Protein AF-A0AB35J0D5-F1 (afdb_monomer_lite)

Organism: Mediterraneibacter gnavus (NCBI:txid33038)

Sequence (194 aa):
MEEYYEKLCKKFPQISFNTNGGVVPCNSNKVVVNLSYDCLKKMANDPEFAKEIEWNLSGEVAANSQVYSFAKRDGVELGGRTVTYDANGNRQSSCGGMRTANSSNKSSDVLSTQNQQKAAKSRRDKKREQEEYLEKMREKRKRDEEYLEELREKRKDRDEYISEMSENSSSVVRAYTQAEYDNVDLLSTLDTKI

Radius of gyration: 37.31 Å; chains: 1; bounding box: 100×73×77 Å

pLDDT: mean 77.67, std 13.16, range [46.44, 94.06]

Secondary structure (DSSP, 8-state):
-HHHHHHHHHH-TTEEEESS-S----BTTBEEEEE-HHHHHHHHH-HHHHHHHHHHHHTHHHHHHHHHHHHHHHTEE-SEEEEEE-TT--EEEEEE--EES--S---HHHHHHHHHHHHHHHHHHHHHHHHHHHHHHHHHHHHHHHHHHHHHHHHHHHHHHHHHHHHHHHHHHHHHHHHHHHHHHHHHHHTT--

Foldseek 3Di:
DVVLVVVLCVVCVQEAEDAVDDDDFADLRHAYEHEHPLLSVCLVVDVVSVVVLSVVVVCRNVVSNVVCVVCVVVQKDFRHKYWYQDNSRDIDIDTPDIDRNDPDDDDPPVVVVVVVVVVVVVVVVVVVVVVVVVVVVVVVVVVVVVVVVVVVVVVVVVVVVVVVVVVVVVVVVVVVVVVVVVVVVVVVVVVVPD

InterPro domains:
  IPR046097 Protein of unknown function DUF6033 [PF19498] (2-157)

Structure (mmCIF, N/CA/C/O backbone):
data_AF-A0AB35J0D5-F1
#
_entry.id   AF-A0AB35J0D5-F1
#
loop_
_atom_site.group_PDB
_atom_site.id
_atom_site.type_symbol
_atom_site.label_atom_id
_atom_site.label_alt_id
_atom_site.label_comp_id
_atom_site.label_asym_id
_atom_site.label_entity_id
_atom_site.label_seq_id
_atom_site.pdbx_PDB_ins_code
_atom_site.Cartn_x
_atom_site.Cartn_y
_atom_site.Cartn_z
_atom_site.occupancy
_atom_site.B_iso_or_equiv
_atom_site.auth_seq_id
_atom_site.auth_comp_id
_atom_site.auth_asym_id
_atom_site.auth_atom_id
_atom_site.pdbx_PDB_model_num
ATOM 1 N N . MET A 1 1 ? 3.313 16.038 19.876 1.00 73.19 1 MET A N 1
ATOM 2 C CA . MET A 1 1 ? 2.984 14.729 19.260 1.00 73.19 1 MET A CA 1
ATOM 3 C C . MET A 1 1 ? 1.496 14.428 19.376 1.00 73.19 1 MET A C 1
ATOM 5 O O . MET A 1 1 ? 0.887 14.183 18.346 1.00 73.19 1 MET A O 1
ATOM 9 N N . GLU A 1 2 ? 0.907 14.492 20.575 1.00 76.25 2 GLU A N 1
ATOM 10 C CA . GLU A 1 2 ? -0.546 14.322 20.781 1.00 76.25 2 GLU A CA 1
ATOM 11 C C . GLU A 1 2 ? -1.380 15.270 19.908 1.00 76.25 2 GLU A C 1
ATOM 13 O O . GLU A 1 2 ? -2.303 14.834 19.233 1.00 76.25 2 GLU A O 1
ATOM 18 N N . GLU A 1 3 ? -0.968 16.532 19.786 1.00 84.00 3 GLU A N 1
ATOM 19 C CA . GLU A 1 3 ? -1.623 17.507 18.904 1.00 84.00 3 GLU A CA 1
ATOM 20 C C . GLU A 1 3 ? -1.625 17.084 17.420 1.00 84.00 3 GLU A C 1
ATOM 22 O O . GLU A 1 3 ? -2.618 17.243 16.709 1.00 84.00 3 GLU A O 1
ATOM 27 N N . TYR A 1 4 ? -0.528 16.481 16.943 1.00 85.94 4 TYR A N 1
ATOM 28 C CA . TYR A 1 4 ? -0.442 15.977 15.571 1.00 85.94 4 TYR A CA 1
ATOM 29 C C . TYR A 1 4 ? -1.308 14.723 15.381 1.00 85.94 4 TYR A C 1
ATOM 31 O O . TYR A 1 4 ? -1.978 14.586 14.359 1.00 85.94 4 TYR A O 1
ATOM 39 N N . TYR A 1 5 ? -1.366 13.848 16.388 1.00 87.25 5 TYR A N 1
ATOM 40 C CA . TYR A 1 5 ? -2.280 12.707 16.401 1.00 87.25 5 TYR A CA 1
ATOM 41 C C . TYR A 1 5 ? -3.746 13.146 16.332 1.00 87.25 5 TYR A C 1
ATOM 43 O O . TYR A 1 5 ? -4.503 12.645 15.504 1.00 87.25 5 TYR A O 1
ATOM 51 N N . GLU A 1 6 ? -4.148 14.130 17.137 1.00 88.94 6 GLU A N 1
ATOM 52 C CA . GLU A 1 6 ? -5.503 14.682 17.085 1.00 88.94 6 GLU A CA 1
ATOM 53 C C . GLU A 1 6 ? -5.821 15.310 15.727 1.00 88.94 6 GLU A C 1
ATOM 55 O O . GLU A 1 6 ? -6.915 15.113 15.188 1.00 88.94 6 GLU A O 1
ATOM 60 N N . LYS A 1 7 ? -4.864 16.041 15.143 1.00 91.00 7 LYS A N 1
ATOM 61 C CA . LYS A 1 7 ? -4.993 16.603 13.794 1.00 91.00 7 LYS A CA 1
ATOM 62 C C . LYS A 1 7 ? -5.207 15.503 12.755 1.00 91.00 7 LYS A C 1
ATOM 64 O O . LYS A 1 7 ? -6.070 15.648 11.888 1.00 91.00 7 LYS A O 1
ATOM 69 N N . LEU A 1 8 ? -4.469 14.399 12.857 1.00 89.25 8 LEU A N 1
ATOM 70 C CA . LEU A 1 8 ? -4.593 13.256 11.958 1.00 89.25 8 LEU A CA 1
ATOM 71 C C . LEU A 1 8 ? -5.961 12.570 12.100 1.00 89.25 8 LEU A C 1
ATOM 73 O O . LEU A 1 8 ? -6.632 12.333 11.095 1.00 89.25 8 LEU A O 1
ATOM 77 N N . CYS A 1 9 ? -6.421 12.340 13.334 1.00 88.88 9 CYS A N 1
ATOM 78 C CA . CYS A 1 9 ? -7.751 11.799 13.628 1.00 88.88 9 CYS A CA 1
ATOM 79 C C . CYS A 1 9 ? -8.875 12.680 13.058 1.00 88.88 9 CYS A C 1
ATOM 81 O O . CYS A 1 9 ? -9.823 12.168 12.465 1.00 88.88 9 CYS A O 1
ATOM 83 N N . LYS A 1 10 ? -8.759 14.010 13.181 1.00 92.44 10 LYS A N 1
ATOM 84 C CA . LYS A 1 10 ? -9.725 14.962 12.603 1.00 92.44 10 LYS A CA 1
ATOM 85 C C . LYS A 1 10 ? -9.697 14.966 11.075 1.00 92.44 10 LYS A C 1
ATOM 87 O O . LYS A 1 10 ? -10.743 15.110 10.450 1.00 92.44 10 LYS A O 1
ATOM 92 N N . LYS A 1 11 ? -8.515 14.812 10.470 1.00 91.69 11 LYS A N 1
ATOM 93 C CA . LYS A 1 11 ? -8.344 14.772 9.011 1.00 91.69 11 LYS A CA 1
ATOM 94 C C . LYS A 1 11 ? -8.927 13.498 8.396 1.00 91.69 11 LYS A C 1
ATOM 96 O O . LYS A 1 11 ? -9.498 13.554 7.310 1.00 91.69 11 LYS A O 1
ATOM 101 N N . PHE A 1 12 ? -8.817 12.371 9.095 1.00 90.00 12 PHE A N 1
ATOM 102 C CA . PHE A 1 12 ? -9.310 11.073 8.638 1.00 90.00 12 PHE A CA 1
ATOM 103 C C . PHE A 1 12 ? -10.313 10.469 9.632 1.00 90.00 12 PHE A C 1
ATOM 105 O O . PHE A 1 12 ? -10.029 9.437 10.236 1.00 90.00 12 PHE A O 1
ATOM 112 N N . PRO A 1 13 ? -11.522 11.042 9.772 1.00 88.25 13 PRO A N 1
ATOM 113 C CA . PRO A 1 13 ? -12.495 10.603 10.779 1.00 88.25 13 PRO A CA 1
ATOM 114 C C . PRO A 1 13 ? -13.027 9.179 10.542 1.00 88.25 13 PRO A C 1
ATOM 116 O O . PRO A 1 13 ? -13.573 8.552 11.444 1.00 88.25 13 PRO A O 1
ATOM 119 N N . GLN A 1 14 ? -12.870 8.657 9.322 1.00 85.50 14 GLN A N 1
ATOM 120 C CA . GLN A 1 14 ? -13.249 7.290 8.946 1.00 85.50 14 GLN A CA 1
ATOM 121 C C . GLN A 1 14 ? -12.173 6.248 9.307 1.00 85.50 14 GLN A C 1
ATOM 123 O O . GLN A 1 14 ? -12.412 5.044 9.186 1.00 85.50 14 GLN A O 1
ATOM 128 N N . ILE A 1 15 ? -10.988 6.700 9.728 1.00 88.88 15 ILE A N 1
ATOM 129 C CA . ILE A 1 15 ? -9.867 5.850 10.114 1.00 88.88 15 ILE A CA 1
ATOM 130 C C . ILE A 1 15 ? -9.732 5.870 11.633 1.00 88.88 15 ILE A C 1
ATOM 132 O O . ILE A 1 15 ? -9.599 6.912 12.266 1.00 88.88 15 ILE A O 1
ATOM 136 N N . SER A 1 16 ? -9.733 4.681 12.222 1.00 87.31 16 SER A N 1
ATOM 137 C CA . SER A 1 16 ? -9.412 4.476 13.624 1.00 87.31 16 SER A CA 1
ATOM 138 C C . SER A 1 16 ? -7.915 4.232 13.745 1.00 87.31 16 SER A C 1
ATOM 140 O O . SER A 1 16 ? -7.431 3.155 13.392 1.00 87.31 16 SER A O 1
ATOM 142 N N . PHE A 1 17 ? -7.189 5.222 14.249 1.00 87.88 17 PHE A N 1
ATOM 143 C CA . PHE A 1 17 ? -5.769 5.070 14.532 1.00 87.88 17 PHE A CA 1
ATOM 144 C C . PHE A 1 17 ? -5.550 4.350 15.864 1.00 87.88 17 PHE A C 1
ATOM 146 O O . PHE A 1 17 ? -6.285 4.555 16.830 1.00 87.88 17 PHE A O 1
ATOM 153 N N . ASN A 1 18 ? -4.549 3.478 15.900 1.00 83.69 18 ASN A N 1
ATOM 154 C CA . ASN A 1 18 ? -4.102 2.778 17.096 1.00 83.69 18 ASN A CA 1
ATOM 155 C C . ASN A 1 18 ? -2.574 2.850 17.174 1.00 83.69 18 ASN A C 1
ATOM 157 O O . ASN A 1 18 ? -1.880 2.463 16.238 1.00 83.69 18 ASN A O 1
ATOM 161 N N . THR A 1 19 ? -2.052 3.335 18.295 1.00 76.00 19 THR A N 1
ATOM 162 C CA . THR A 1 19 ? -0.609 3.482 18.532 1.00 76.00 19 THR A CA 1
ATOM 163 C C . THR A 1 19 ? -0.019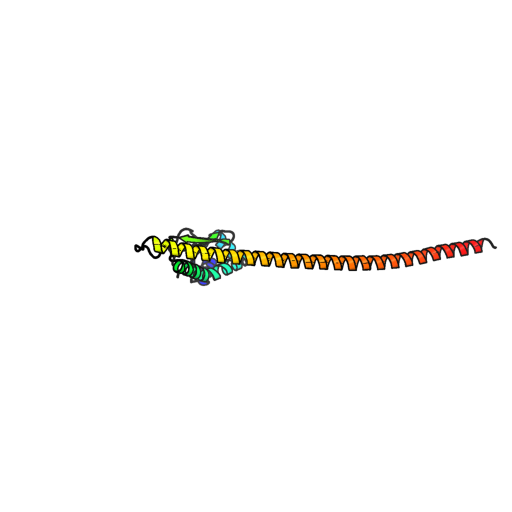 2.376 19.404 1.00 76.00 19 THR A C 1
ATOM 165 O O . THR A 1 19 ? 1.196 2.198 19.423 1.00 76.00 19 THR A O 1
ATOM 168 N N . ASN A 1 20 ? -0.863 1.584 20.072 1.00 67.19 20 ASN A N 1
ATOM 169 C CA . ASN A 1 20 ? -0.444 0.530 21.003 1.00 67.19 20 ASN A CA 1
ATOM 170 C C . ASN A 1 20 ? -0.205 -0.826 20.315 1.00 67.19 20 ASN A C 1
ATOM 172 O O . ASN A 1 20 ? 0.153 -1.804 20.969 1.00 67.19 20 ASN A O 1
ATOM 176 N N . GLY A 1 21 ? -0.407 -0.898 18.995 1.00 61.31 21 GLY A N 1
ATOM 177 C CA . GLY A 1 21 ? -0.367 -2.152 18.246 1.00 61.31 21 GLY A CA 1
ATOM 178 C C . GLY A 1 21 ? -1.505 -3.109 18.630 1.00 61.31 21 GLY A C 1
ATOM 179 O O . GLY A 1 21 ? -2.425 -2.761 19.370 1.00 61.31 21 GLY A O 1
ATOM 180 N N . GLY A 1 22 ? -1.470 -4.323 18.079 1.00 59.91 22 GLY A N 1
ATOM 181 C CA . GLY A 1 22 ? -2.457 -5.368 18.365 1.00 59.91 22 GLY A CA 1
ATOM 182 C C . GLY A 1 22 ? -3.626 -5.453 17.379 1.00 59.91 22 GLY A C 1
ATOM 183 O O . GLY A 1 22 ? -3.734 -4.690 16.414 1.00 59.91 22 GLY A O 1
ATOM 184 N N . VAL A 1 23 ? -4.477 -6.456 17.610 1.00 57.75 23 VAL A N 1
ATOM 185 C CA . VAL A 1 23 ? -5.625 -6.791 16.759 1.00 57.75 23 VAL A CA 1
ATOM 186 C C . VAL A 1 23 ? -6.862 -6.095 17.309 1.00 57.75 23 VAL A C 1
ATOM 188 O O . VAL A 1 23 ? -7.414 -6.504 18.328 1.00 57.75 23 VAL A O 1
ATOM 191 N N . VAL A 1 24 ? -7.300 -5.038 16.630 1.00 65.25 24 VAL A N 1
ATOM 192 C CA . VAL A 1 24 ? -8.551 -4.349 16.961 1.00 65.25 24 VAL A CA 1
ATOM 193 C C . VAL A 1 24 ? -9.677 -4.965 16.127 1.00 65.25 24 VAL A C 1
ATOM 195 O O . VAL A 1 24 ? -9.501 -5.133 14.914 1.00 65.25 24 VAL A O 1
ATOM 198 N N . PRO A 1 25 ? -10.838 -5.291 16.725 1.00 62.69 25 PRO A N 1
ATOM 199 C CA . PRO A 1 25 ? -11.992 -5.732 15.955 1.00 62.69 25 PRO A CA 1
ATOM 200 C C . PRO A 1 25 ? -12.382 -4.647 14.946 1.00 62.69 25 PRO A C 1
ATOM 202 O O . PRO A 1 25 ? -12.586 -3.482 15.293 1.00 62.69 25 PRO A O 1
ATOM 205 N N . CYS A 1 26 ? -12.457 -5.032 13.677 1.00 65.69 26 CYS A N 1
ATOM 206 C CA . CYS A 1 26 ? -12.729 -4.138 12.558 1.00 65.69 26 CYS A CA 1
ATOM 207 C C . CYS A 1 26 ? -13.754 -4.769 11.617 1.00 65.69 26 CYS A C 1
ATOM 209 O O . CYS A 1 26 ? -13.958 -5.978 11.616 1.00 65.69 26 CYS A O 1
ATOM 211 N N . ASN A 1 27 ? -14.436 -3.931 10.842 1.00 69.44 27 ASN A N 1
ATOM 212 C CA . ASN A 1 27 ? -15.481 -4.350 9.913 1.00 69.44 27 ASN A CA 1
ATOM 213 C C . ASN A 1 27 ? -15.358 -3.564 8.599 1.00 69.44 27 ASN A C 1
ATOM 215 O O . ASN A 1 27 ? -14.454 -2.742 8.436 1.00 69.44 27 ASN A O 1
ATOM 219 N N . SER A 1 28 ? -16.259 -3.803 7.647 1.00 69.31 28 SER A N 1
ATOM 220 C CA . SER A 1 28 ? -16.228 -3.139 6.336 1.00 69.31 28 SER A CA 1
ATOM 221 C C . SER A 1 28 ? -16.288 -1.612 6.410 1.00 69.31 28 SER A C 1
ATOM 223 O O . SER A 1 28 ? -15.756 -0.939 5.532 1.00 69.31 28 SER A O 1
ATOM 225 N N . ASN A 1 29 ? -16.902 -1.067 7.461 1.00 73.56 29 ASN A N 1
ATOM 226 C CA . ASN A 1 29 ? -17.191 0.360 7.590 1.00 73.56 29 ASN A CA 1
ATOM 227 C C . ASN A 1 29 ? -16.161 1.095 8.455 1.00 73.56 29 ASN A C 1
ATOM 229 O O . ASN A 1 29 ? -16.176 2.321 8.508 1.00 73.56 29 ASN A O 1
ATOM 233 N N . LYS A 1 30 ? -15.284 0.363 9.150 1.00 77.25 30 LYS A N 1
ATOM 234 C CA . LYS A 1 30 ? -14.292 0.929 10.062 1.00 77.25 30 LYS A CA 1
ATOM 235 C C . LYS A 1 30 ? -12.900 0.440 9.693 1.00 77.25 30 LYS A C 1
ATOM 237 O O . LYS A 1 30 ? -12.557 -0.719 9.924 1.00 77.25 30 LYS A O 1
ATOM 242 N N . VAL A 1 31 ? -12.094 1.351 9.157 1.00 84.19 31 VAL A N 1
ATOM 243 C CA . VAL A 1 31 ? -10.680 1.098 8.869 1.00 84.19 31 VAL A CA 1
ATOM 244 C C . VAL A 1 31 ? -9.885 1.242 10.156 1.00 84.19 31 VAL A C 1
ATOM 246 O O . VAL A 1 31 ? -10.007 2.256 10.841 1.00 84.19 31 VAL A O 1
ATOM 249 N N . VAL A 1 32 ? -9.054 0.252 10.478 1.00 86.44 32 VAL A N 1
ATOM 250 C CA . VAL A 1 32 ? -8.091 0.357 11.578 1.00 86.44 32 VAL A CA 1
ATOM 251 C C . VAL A 1 32 ? -6.687 0.472 11.009 1.00 86.44 32 VAL A C 1
ATOM 253 O O . VAL A 1 32 ? -6.248 -0.391 10.242 1.00 86.44 32 VAL A O 1
ATOM 256 N N . VAL A 1 33 ? -5.988 1.525 11.426 1.00 89.94 33 VAL A N 1
ATOM 257 C CA . VAL A 1 33 ? -4.584 1.749 11.098 1.00 89.94 33 VAL A CA 1
ATOM 258 C C . VAL A 1 33 ? -3.760 1.751 12.379 1.00 89.94 33 VAL A C 1
ATOM 260 O O . VAL A 1 33 ? -3.923 2.611 13.241 1.00 89.94 33 VAL A O 1
ATOM 263 N N . ASN A 1 34 ? -2.844 0.797 12.478 1.00 88.94 34 ASN A N 1
ATOM 264 C CA . ASN A 1 34 ? -1.816 0.757 13.498 1.00 88.94 34 ASN A CA 1
ATOM 265 C C . ASN A 1 34 ? -0.644 1.643 13.051 1.00 88.94 34 ASN A C 1
ATOM 267 O O . ASN A 1 34 ? 0.087 1.286 12.128 1.00 88.94 34 ASN A O 1
ATOM 271 N N . LEU A 1 35 ? -0.466 2.796 13.689 1.00 88.31 35 LEU A N 1
ATOM 272 C CA . LEU A 1 35 ? 0.677 3.685 13.465 1.00 88.31 35 LEU A CA 1
ATOM 273 C C . LEU A 1 35 ? 1.655 3.503 14.613 1.00 88.31 35 LEU A C 1
ATOM 275 O O . LEU A 1 35 ? 1.294 3.743 15.764 1.00 88.31 35 LEU A O 1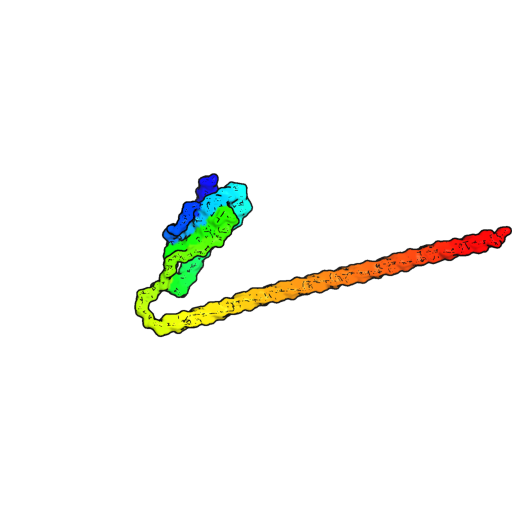
ATOM 279 N N . SER A 1 36 ? 2.891 3.100 14.318 1.00 85.50 36 SER A N 1
ATOM 280 C CA . SER A 1 36 ? 3.914 3.059 15.360 1.00 85.50 36 SER A CA 1
ATOM 281 C C . SER A 1 36 ? 4.125 4.454 15.960 1.00 85.50 36 SER A C 1
ATOM 283 O O . SER A 1 36 ? 4.001 5.481 15.282 1.00 85.50 36 SER A O 1
ATOM 285 N N . TYR A 1 37 ? 4.464 4.494 17.247 1.00 86.69 37 TYR A N 1
ATOM 286 C CA . TYR A 1 37 ? 4.745 5.744 17.949 1.00 86.69 37 TYR A CA 1
ATOM 287 C C . TYR A 1 37 ? 5.872 6.541 17.271 1.00 86.69 37 TYR A C 1
ATOM 289 O O . TYR A 1 37 ? 5.768 7.756 17.095 1.00 86.69 37 TYR A O 1
ATOM 297 N N . ASP A 1 38 ? 6.910 5.847 16.805 1.00 87.88 38 ASP A N 1
ATOM 298 C CA . ASP A 1 38 ? 8.032 6.457 16.090 1.00 87.88 38 ASP A CA 1
ATOM 299 C C . ASP A 1 38 ? 7.625 7.020 14.723 1.00 87.88 38 ASP A C 1
ATOM 301 O O . ASP A 1 38 ? 8.087 8.100 14.353 1.00 87.88 38 ASP A O 1
ATOM 305 N N . CYS A 1 39 ? 6.710 6.360 13.999 1.00 87.44 39 CYS A N 1
ATOM 306 C CA . CYS A 1 39 ? 6.169 6.886 12.743 1.00 87.44 39 CYS A CA 1
ATOM 307 C C . CYS A 1 39 ? 5.429 8.201 12.989 1.00 87.44 39 CYS A C 1
ATOM 309 O O . CYS A 1 39 ? 5.687 9.199 12.320 1.00 87.44 39 CYS A O 1
ATOM 311 N N . LEU A 1 40 ? 4.551 8.227 13.994 1.00 88.06 40 LEU A N 1
ATOM 312 C CA . LEU A 1 40 ? 3.807 9.426 14.371 1.00 88.06 40 LEU A CA 1
ATOM 313 C C . LEU A 1 40 ? 4.749 10.561 14.800 1.00 88.06 40 LEU A C 1
ATOM 315 O O . LEU A 1 40 ? 4.553 11.717 14.421 1.00 88.06 40 LEU A O 1
ATOM 319 N N . LYS A 1 41 ? 5.801 10.234 15.559 1.00 89.12 41 LYS A N 1
ATOM 320 C CA . LYS A 1 41 ? 6.846 11.188 15.940 1.00 89.12 41 LYS A CA 1
ATOM 321 C C . LYS A 1 41 ? 7.562 11.747 14.714 1.00 89.12 41 LYS A C 1
ATOM 323 O O . LYS A 1 41 ? 7.788 12.951 14.655 1.00 89.12 41 LYS A O 1
ATOM 328 N N . LYS A 1 42 ? 7.915 10.906 13.742 1.00 91.38 42 LYS A N 1
ATOM 329 C CA . LYS A 1 42 ? 8.593 11.338 12.517 1.00 91.38 42 LYS A CA 1
ATOM 330 C C . LYS A 1 42 ? 7.689 12.228 11.667 1.00 91.38 42 LYS A C 1
ATOM 332 O O . LYS A 1 42 ? 8.120 13.307 11.291 1.00 91.38 42 LYS A O 1
ATOM 337 N N . MET A 1 43 ? 6.420 11.861 11.482 1.00 90.50 43 MET A N 1
ATOM 338 C CA . MET A 1 43 ? 5.434 12.698 10.780 1.00 90.50 43 MET A CA 1
ATOM 339 C C . MET A 1 43 ? 5.252 14.072 11.443 1.00 90.50 43 MET A C 1
ATOM 341 O O . MET A 1 43 ? 5.110 15.079 10.761 1.00 90.50 43 MET A O 1
ATOM 345 N N . ALA A 1 44 ? 5.297 14.145 12.776 1.00 90.44 44 ALA A N 1
ATOM 346 C CA . ALA A 1 44 ? 5.195 15.424 13.476 1.00 90.44 44 ALA A CA 1
ATOM 347 C C . ALA A 1 44 ? 6.417 16.343 13.268 1.00 90.44 44 ALA A C 1
ATOM 349 O O . ALA A 1 44 ? 6.279 17.555 13.412 1.00 90.44 44 ALA A O 1
ATOM 350 N N . ASN A 1 45 ? 7.595 15.785 12.961 1.00 91.06 45 ASN A N 1
ATOM 351 C CA . ASN A 1 45 ? 8.848 16.537 12.809 1.00 91.06 45 ASN A CA 1
ATOM 352 C C . ASN A 1 45 ? 9.263 16.751 11.342 1.00 91.06 45 ASN A C 1
ATOM 354 O O . ASN A 1 45 ? 10.003 17.688 11.059 1.00 91.06 45 ASN A O 1
ATOM 358 N N . ASP A 1 46 ? 8.802 15.899 10.426 1.00 94.06 46 ASP A N 1
ATOM 359 C CA . ASP A 1 46 ? 9.151 15.901 9.006 1.00 94.06 46 ASP A CA 1
ATOM 360 C C . ASP A 1 46 ? 7.878 16.050 8.146 1.00 94.06 46 ASP A C 1
ATOM 362 O O . ASP A 1 46 ? 7.132 15.082 7.949 1.00 94.06 46 ASP A O 1
ATOM 366 N N . PRO A 1 47 ? 7.609 17.264 7.627 1.00 90.56 47 PRO A N 1
ATOM 367 C CA . PRO A 1 47 ? 6.435 17.534 6.805 1.00 90.56 47 PRO A CA 1
ATOM 368 C C . PRO A 1 47 ? 6.400 16.788 5.465 1.00 90.56 47 PRO A C 1
ATOM 370 O O . PRO A 1 47 ? 5.309 16.577 4.933 1.00 90.56 47 PRO A O 1
ATOM 373 N N . GLU A 1 48 ? 7.547 16.423 4.884 1.00 92.88 48 GLU A N 1
ATOM 374 C CA . GLU A 1 48 ? 7.583 15.673 3.621 1.00 92.88 48 GLU A CA 1
ATOM 375 C C . GLU A 1 48 ? 7.193 14.220 3.864 1.00 92.88 48 GLU A C 1
ATOM 377 O O . GLU A 1 48 ? 6.290 13.702 3.201 1.00 92.88 48 GLU A O 1
ATOM 382 N N . PHE A 1 49 ? 7.769 13.615 4.905 1.00 91.50 49 PHE A N 1
ATOM 383 C CA . PHE A 1 49 ? 7.378 12.286 5.364 1.00 91.50 49 PHE A CA 1
ATOM 384 C C . PHE A 1 49 ? 5.893 12.237 5.755 1.00 91.50 49 PHE A C 1
ATOM 386 O O . PHE A 1 49 ? 5.165 11.320 5.374 1.00 91.50 49 PHE A O 1
ATOM 393 N N . ALA A 1 50 ? 5.400 13.260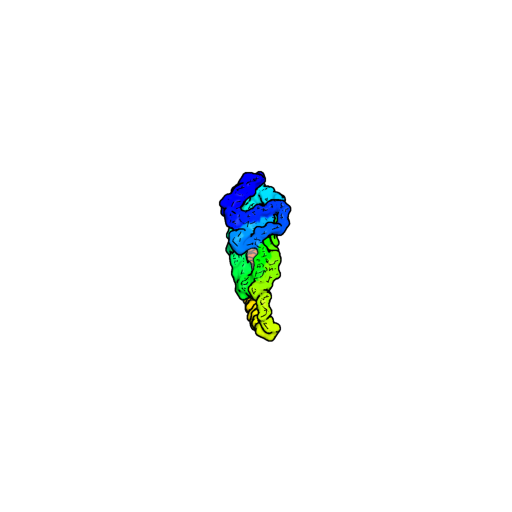 6.460 1.00 92.12 50 ALA A N 1
ATOM 394 C CA . ALA A 1 50 ? 3.985 13.380 6.797 1.00 92.12 50 ALA A CA 1
ATOM 395 C C . ALA A 1 50 ? 3.081 13.393 5.559 1.00 92.12 50 ALA A C 1
ATOM 397 O O . ALA A 1 50 ? 2.079 12.680 5.534 1.00 92.12 50 ALA A O 1
ATOM 398 N N . LYS A 1 51 ? 3.431 14.167 4.522 1.00 92.12 51 LYS A N 1
ATOM 399 C CA . LYS A 1 51 ? 2.652 14.232 3.275 1.00 92.12 51 LYS A CA 1
ATOM 400 C C . LYS A 1 51 ? 2.554 12.873 2.593 1.00 92.12 51 LYS A C 1
ATOM 402 O O . LYS A 1 51 ? 1.472 12.522 2.129 1.00 92.12 51 LYS A O 1
ATOM 407 N N . GLU A 1 52 ? 3.646 12.117 2.548 1.00 92.31 52 GLU A N 1
ATOM 408 C CA . GLU A 1 52 ? 3.659 10.783 1.946 1.00 92.31 52 GLU A CA 1
ATOM 409 C C . GLU A 1 52 ? 2.733 9.816 2.697 1.00 92.31 52 GLU A C 1
ATOM 411 O O . GLU A 1 52 ? 1.881 9.156 2.094 1.00 92.31 52 GLU A O 1
ATOM 416 N N . ILE A 1 53 ? 2.833 9.769 4.028 1.00 91.31 53 ILE A N 1
ATOM 417 C CA . ILE A 1 53 ? 1.984 8.885 4.834 1.00 91.31 53 ILE A CA 1
ATOM 418 C C . ILE A 1 53 ? 0.521 9.324 4.775 1.00 91.31 53 ILE A C 1
ATOM 420 O O . ILE A 1 53 ? -0.357 8.489 4.576 1.00 91.31 53 ILE A O 1
ATOM 424 N N . GLU A 1 54 ? 0.232 10.621 4.875 1.00 91.62 54 GLU A N 1
ATOM 425 C CA . GLU A 1 54 ? -1.130 11.147 4.752 1.00 91.62 54 GLU A CA 1
ATOM 426 C C . GLU A 1 54 ? -1.745 10.862 3.372 1.00 91.62 54 GLU A C 1
ATOM 428 O O . GLU A 1 54 ? -2.933 10.540 3.286 1.00 91.62 54 GLU A O 1
ATOM 433 N N . TRP A 1 55 ? -0.950 10.933 2.299 1.00 92.06 55 TRP A N 1
ATOM 434 C CA . TRP A 1 55 ? -1.383 10.531 0.961 1.00 92.06 55 TRP A CA 1
ATOM 435 C C . TRP A 1 55 ? -1.777 9.053 0.933 1.00 92.06 55 TRP A C 1
ATOM 437 O O . TRP A 1 55 ? -2.871 8.716 0.480 1.00 92.06 55 TRP A O 1
ATOM 447 N N . ASN A 1 56 ? -0.949 8.177 1.502 1.00 90.50 56 ASN A N 1
ATOM 448 C CA . ASN A 1 56 ? -1.253 6.750 1.590 1.00 90.50 56 ASN A CA 1
ATOM 449 C C . ASN A 1 56 ? -2.516 6.472 2.430 1.00 90.50 56 ASN A C 1
ATOM 451 O O . ASN A 1 56 ? -3.368 5.682 2.020 1.00 90.50 56 ASN A O 1
ATOM 455 N N . LEU A 1 57 ? -2.684 7.167 3.561 1.00 90.81 57 LEU A N 1
ATOM 456 C CA . LEU A 1 57 ? -3.857 7.043 4.434 1.00 90.81 57 LEU A CA 1
ATOM 457 C C . LEU A 1 57 ? -5.160 7.428 3.725 1.00 90.81 57 LEU A C 1
ATOM 459 O O . LEU A 1 57 ? -6.191 6.796 3.957 1.00 90.81 57 LEU A O 1
ATOM 463 N N . SER A 1 58 ? -5.118 8.412 2.821 1.00 89.69 58 SER A N 1
ATOM 464 C CA . SER A 1 58 ? -6.296 8.837 2.054 1.00 89.69 58 SER A CA 1
ATOM 465 C C . SER A 1 58 ? -6.904 7.710 1.207 1.00 89.69 58 SER A C 1
ATOM 467 O O . SER A 1 58 ? -8.119 7.666 1.010 1.00 89.69 58 SER A O 1
ATOM 469 N N . GLY A 1 59 ? -6.080 6.751 0.769 1.00 89.44 59 GLY A N 1
ATOM 470 C CA . GLY A 1 59 ? -6.513 5.595 -0.011 1.00 89.44 59 GLY A CA 1
ATOM 471 C C . GLY A 1 59 ? -7.076 4.438 0.820 1.00 89.44 59 GLY A C 1
ATOM 472 O O . GLY A 1 59 ? -7.710 3.539 0.261 1.00 89.44 59 GLY A O 1
ATOM 473 N N . GLU A 1 60 ? -6.891 4.427 2.146 1.00 89.62 60 GLU A N 1
ATOM 474 C CA . GLU A 1 60 ? -7.198 3.241 2.958 1.00 89.62 60 GLU A CA 1
ATOM 475 C C . GLU A 1 60 ? -8.681 2.908 3.051 1.00 89.62 60 GLU A C 1
ATOM 477 O O . GLU A 1 60 ? -9.048 1.733 3.102 1.00 89.62 60 GLU A O 1
ATOM 482 N N . VAL A 1 61 ? -9.544 3.923 3.044 1.00 86.00 61 VAL A N 1
ATOM 483 C CA . VAL A 1 61 ? -11.001 3.735 3.114 1.00 86.00 61 VAL A CA 1
ATOM 484 C C . VAL A 1 61 ? -11.522 3.049 1.851 1.00 86.00 61 VAL A C 1
ATOM 486 O O . VAL A 1 61 ? -12.279 2.073 1.926 1.00 86.00 61 VAL A O 1
ATOM 489 N N . ALA A 1 62 ? -11.054 3.500 0.685 1.00 88.06 62 ALA A N 1
ATOM 490 C CA . ALA A 1 62 ? -11.382 2.881 -0.593 1.00 88.06 62 ALA A CA 1
ATOM 491 C C . ALA A 1 62 ? -10.808 1.458 -0.679 1.00 88.06 62 ALA A C 1
ATOM 493 O O . ALA A 1 62 ? -11.530 0.522 -1.032 1.00 88.06 62 ALA A O 1
ATOM 494 N N . ALA A 1 63 ? -9.544 1.271 -0.280 1.00 88.62 63 ALA A N 1
ATOM 495 C CA . ALA A 1 63 ? -8.897 -0.038 -0.264 1.00 88.62 63 ALA A CA 1
ATOM 496 C C . ALA A 1 63 ? -9.623 -1.034 0.657 1.00 88.62 63 ALA A C 1
ATOM 498 O O . ALA A 1 63 ? -9.826 -2.186 0.277 1.00 88.62 63 ALA A O 1
ATOM 499 N N . ASN A 1 64 ? -10.072 -0.600 1.841 1.00 88.44 64 ASN A N 1
ATOM 500 C CA . ASN A 1 64 ? -10.850 -1.441 2.751 1.00 88.44 64 ASN A CA 1
ATOM 501 C C . ASN A 1 64 ? -12.141 -1.925 2.082 1.00 88.44 64 ASN A C 1
ATOM 503 O O . ASN A 1 64 ? -12.400 -3.125 2.022 1.00 88.44 64 ASN A O 1
ATOM 507 N N . SER A 1 65 ? -12.903 -0.999 1.501 1.00 87.56 65 SER A N 1
ATOM 508 C CA . SER A 1 65 ? -14.166 -1.310 0.822 1.00 87.56 65 SER A CA 1
ATOM 509 C C . SER A 1 65 ? -13.976 -2.293 -0.339 1.00 87.56 65 SER A C 1
ATOM 511 O O . SER A 1 65 ? -14.763 -3.231 -0.503 1.00 87.56 65 SER A O 1
ATOM 513 N N . GLN A 1 66 ? -12.903 -2.129 -1.120 1.00 89.69 66 GLN A N 1
ATOM 514 C CA . GLN A 1 66 ? -12.558 -3.046 -2.208 1.00 89.69 66 GLN A CA 1
ATOM 515 C C . GLN A 1 66 ? -12.210 -4.447 -1.697 1.00 89.69 66 GLN A C 1
ATOM 517 O O . GLN A 1 66 ? -12.730 -5.429 -2.225 1.00 89.69 66 GLN A O 1
ATOM 522 N N . VAL A 1 67 ? -11.394 -4.557 -0.644 1.00 89.56 67 VAL A N 1
ATOM 523 C CA . VAL A 1 67 ? -10.999 -5.853 -0.067 1.00 89.56 67 VAL A CA 1
ATOM 524 C C . VAL A 1 67 ? -12.215 -6.632 0.442 1.00 89.56 67 VAL A C 1
ATOM 526 O O . VAL A 1 67 ? -12.366 -7.807 0.107 1.00 89.56 67 VAL A O 1
ATOM 529 N N . TYR A 1 68 ? -13.127 -5.985 1.174 1.00 87.88 68 TYR A N 1
ATOM 530 C CA . TYR A 1 68 ? -14.367 -6.634 1.619 1.00 87.88 68 TYR A CA 1
ATOM 531 C C . TYR A 1 68 ? -15.277 -7.024 0.445 1.00 87.88 68 TYR A C 1
ATOM 533 O O . TYR A 1 68 ? -15.882 -8.097 0.465 1.00 87.88 68 TYR A O 1
ATOM 541 N N . SER A 1 69 ? -15.347 -6.195 -0.600 1.00 87.25 69 SER A N 1
ATOM 542 C CA . SER A 1 69 ? -16.131 -6.499 -1.804 1.00 87.25 69 SER A CA 1
ATOM 543 C C . SER A 1 69 ? -15.579 -7.713 -2.556 1.00 87.25 69 SER A C 1
ATOM 545 O O . SER A 1 69 ? -16.348 -8.575 -2.983 1.00 87.25 69 SER A O 1
ATOM 547 N N . PHE A 1 70 ? -14.253 -7.820 -2.682 1.00 86.88 70 PHE A N 1
ATOM 548 C CA . PHE A 1 70 ? -13.600 -8.979 -3.289 1.00 86.88 70 PHE A CA 1
ATOM 549 C C . PHE A 1 70 ? -13.781 -10.240 -2.455 1.00 86.88 70 PHE A C 1
ATOM 551 O O . PHE A 1 70 ? -14.159 -11.266 -3.013 1.00 86.88 70 PHE A O 1
ATOM 558 N N . ALA A 1 71 ? -13.612 -10.156 -1.135 1.00 86.50 71 ALA A N 1
ATOM 559 C CA . ALA A 1 71 ? -13.870 -11.289 -0.256 1.00 86.50 71 ALA A CA 1
ATOM 560 C C . ALA A 1 71 ? -15.313 -11.789 -0.412 1.00 86.50 71 ALA A C 1
ATOM 562 O O . ALA A 1 71 ? -15.527 -12.964 -0.707 1.00 86.50 71 ALA A O 1
ATOM 563 N N . LYS A 1 72 ? -16.303 -10.886 -0.358 1.00 85.38 72 LYS A N 1
ATOM 564 C CA . LYS A 1 72 ? -17.716 -11.239 -0.552 1.00 85.38 72 LYS A CA 1
ATOM 565 C C . LYS A 1 72 ? -17.973 -11.876 -1.920 1.00 85.38 72 LYS A C 1
ATOM 567 O O . LYS A 1 72 ? -18.657 -12.895 -1.994 1.00 85.38 72 LYS A O 1
ATOM 572 N N . ARG A 1 73 ? -17.411 -11.316 -2.998 1.00 83.56 73 ARG A N 1
ATOM 573 C CA . ARG A 1 73 ? -17.498 -11.883 -4.359 1.00 83.56 73 ARG A CA 1
ATOM 574 C C . ARG A 1 73 ? -16.924 -13.299 -4.423 1.00 83.56 73 ARG A C 1
ATOM 576 O O . ARG A 1 73 ? -17.463 -14.166 -5.113 1.00 83.56 73 ARG A O 1
ATOM 583 N N . ASP A 1 74 ? -15.844 -13.537 -3.696 1.00 84.12 74 ASP A N 1
ATOM 584 C CA . ASP A 1 74 ? -15.157 -14.820 -3.689 1.00 84.12 74 ASP A CA 1
ATOM 585 C C . ASP A 1 74 ? -15.806 -15.822 -2.717 1.00 84.12 74 ASP A C 1
ATOM 587 O O . ASP A 1 74 ? -15.441 -16.997 -2.719 1.00 84.12 74 ASP A O 1
ATOM 591 N N . GLY A 1 75 ? -16.853 -15.406 -1.994 1.00 83.44 75 GLY A N 1
ATOM 592 C CA . GLY A 1 75 ? -17.583 -16.232 -1.033 1.00 83.44 75 GLY A CA 1
ATOM 593 C C . GLY A 1 75 ? -16.862 -16.351 0.307 1.00 83.44 75 GLY A C 1
ATOM 594 O O . GLY A 1 75 ? -17.026 -17.351 1.000 1.00 83.44 75 GLY A O 1
ATOM 595 N N . VAL A 1 76 ? -16.044 -15.358 0.650 1.00 85.19 76 VAL A N 1
ATOM 596 C CA . VAL A 1 76 ? -15.278 -15.265 1.890 1.00 85.19 76 VAL A CA 1
ATOM 597 C C . VAL A 1 76 ? -15.823 -14.123 2.747 1.00 85.19 76 VAL A C 1
ATOM 599 O O . VAL A 1 76 ? -15.990 -12.996 2.287 1.00 85.19 76 VAL A O 1
ATOM 602 N N . GLU A 1 77 ? -16.060 -14.408 4.017 1.00 84.81 77 GLU A N 1
ATOM 603 C CA . GLU A 1 77 ? -16.329 -13.428 5.059 1.00 84.81 77 GLU A CA 1
ATOM 604 C C . GLU A 1 77 ? -15.024 -13.116 5.790 1.00 84.81 77 GLU A C 1
ATOM 606 O O . GLU A 1 77 ? -14.340 -14.018 6.278 1.00 84.81 77 GLU A O 1
ATOM 611 N N . LEU A 1 78 ? -14.656 -11.835 5.837 1.00 85.12 78 LEU A N 1
ATOM 612 C CA . LEU A 1 78 ? -13.493 -11.364 6.585 1.00 85.12 78 LEU A CA 1
ATOM 613 C C . LEU A 1 78 ? -13.926 -10.967 7.994 1.00 85.12 78 LEU A C 1
ATOM 615 O O . LEU A 1 78 ? -14.855 -10.177 8.153 1.00 85.12 78 LEU A O 1
ATOM 619 N N . GLY A 1 79 ? -13.212 -11.459 9.003 1.00 79.69 79 GLY A N 1
ATOM 620 C CA . GLY A 1 79 ? -13.373 -11.026 10.390 1.00 79.69 79 GLY A CA 1
ATOM 621 C C . GLY A 1 79 ? -12.747 -9.660 10.681 1.00 79.69 79 GLY A C 1
ATOM 622 O O . GLY A 1 79 ? -13.014 -9.084 11.731 1.00 79.69 79 GLY A O 1
ATOM 623 N N . GLY A 1 80 ? -11.910 -9.146 9.776 1.00 83.44 80 GLY A N 1
ATOM 624 C CA . GLY A 1 80 ? -11.271 -7.848 9.928 1.00 83.44 80 GLY A CA 1
ATOM 625 C C . GLY A 1 80 ? -10.148 -7.588 8.925 1.00 83.44 80 GLY A C 1
ATOM 626 O O . GLY A 1 80 ? -9.534 -8.524 8.414 1.00 83.44 80 GLY A O 1
ATOM 627 N N . ARG A 1 81 ? -9.835 -6.311 8.685 1.00 85.31 81 ARG A N 1
ATOM 628 C CA . ARG A 1 81 ? -8.626 -5.856 7.989 1.00 85.31 81 ARG A CA 1
ATOM 629 C C . ARG A 1 81 ? -7.917 -4.802 8.836 1.00 85.31 81 ARG A C 1
ATOM 631 O O . ARG A 1 81 ? -8.525 -3.813 9.237 1.00 85.31 81 ARG A O 1
ATOM 638 N N . THR A 1 82 ? -6.619 -4.984 9.039 1.00 85.25 82 THR A N 1
ATOM 639 C CA . THR A 1 82 ? -5.759 -4.027 9.741 1.00 85.25 82 THR A CA 1
ATOM 640 C C . THR A 1 82 ? -4.607 -3.622 8.837 1.00 85.25 82 THR A C 1
ATOM 642 O O . THR A 1 82 ? -4.070 -4.436 8.079 1.00 85.25 82 THR A O 1
ATOM 645 N N . VAL A 1 83 ? -4.242 -2.347 8.900 1.00 88.88 83 VAL A N 1
ATOM 646 C CA . VAL A 1 83 ? -3.088 -1.793 8.191 1.00 88.88 83 VAL A CA 1
ATOM 647 C C . VAL A 1 83 ? -2.099 -1.295 9.221 1.00 88.88 83 VAL A C 1
ATOM 649 O O . VAL A 1 83 ? -2.503 -0.637 10.170 1.00 88.88 83 VAL A O 1
ATOM 652 N N . THR A 1 84 ? -0.825 -1.609 9.052 1.00 89.31 84 THR A N 1
ATOM 653 C CA . THR A 1 84 ? 0.235 -1.223 9.979 1.00 89.31 84 THR A CA 1
ATOM 654 C C . THR A 1 84 ? 1.277 -0.399 9.241 1.00 89.31 84 THR A C 1
ATOM 656 O O . THR A 1 84 ? 1.701 -0.787 8.153 1.00 89.31 84 THR A O 1
ATOM 659 N N . TYR A 1 85 ? 1.692 0.706 9.852 1.00 90.25 85 TYR A N 1
ATOM 660 C CA . TYR A 1 85 ? 2.824 1.518 9.428 1.00 90.25 85 TYR A CA 1
ATOM 661 C C . TYR A 1 85 ? 3.931 1.414 10.473 1.00 90.25 85 TYR A C 1
ATOM 663 O O . TYR A 1 85 ? 3.711 1.699 11.656 1.00 90.25 85 TYR A O 1
ATOM 671 N N . ASP A 1 86 ? 5.108 0.968 10.039 1.00 88.00 86 ASP A N 1
ATOM 672 C CA . ASP A 1 86 ? 6.298 0.938 10.889 1.00 88.00 86 ASP A CA 1
ATOM 673 C C . ASP A 1 86 ? 6.945 2.330 11.017 1.00 88.00 86 ASP A C 1
ATOM 675 O O . ASP A 1 86 ? 6.490 3.303 10.422 1.00 88.00 86 ASP A O 1
ATOM 679 N N . ALA A 1 87 ? 8.012 2.441 11.815 1.00 87.25 87 ALA A N 1
ATOM 680 C CA . ALA A 1 87 ? 8.717 3.707 12.059 1.00 87.25 87 ALA A CA 1
ATOM 681 C C . ALA A 1 87 ? 9.238 4.401 10.783 1.00 87.25 87 ALA A C 1
ATOM 683 O O . ALA A 1 87 ? 9.400 5.622 10.762 1.00 87.25 87 ALA A O 1
ATOM 684 N N . ASN A 1 88 ? 9.489 3.630 9.723 1.00 87.44 88 ASN A N 1
ATOM 685 C CA . ASN A 1 88 ? 9.980 4.129 8.444 1.00 87.44 88 ASN A CA 1
ATOM 686 C C . ASN A 1 88 ? 8.845 4.456 7.472 1.00 87.44 88 ASN A C 1
ATOM 688 O O . ASN A 1 88 ? 9.124 4.913 6.369 1.00 87.44 88 ASN A O 1
ATOM 692 N N . GLY A 1 89 ? 7.588 4.239 7.866 1.00 85.88 89 GLY A N 1
ATOM 693 C CA . GLY A 1 89 ? 6.435 4.445 7.002 1.00 85.88 89 GLY A CA 1
ATOM 694 C C . GLY A 1 89 ? 6.120 3.255 6.101 1.00 85.88 89 GLY A C 1
ATOM 695 O O . GLY A 1 89 ? 5.251 3.368 5.235 1.00 85.88 89 GLY A O 1
ATOM 696 N N . ASN A 1 90 ? 6.773 2.102 6.292 1.00 89.94 90 ASN A N 1
ATOM 697 C CA . ASN A 1 90 ? 6.468 0.928 5.485 1.00 89.94 90 ASN A CA 1
ATOM 698 C C . ASN A 1 90 ? 5.084 0.403 5.840 1.00 89.94 90 ASN A C 1
ATOM 700 O O . ASN A 1 90 ? 4.758 0.153 7.003 1.00 89.94 90 ASN A O 1
ATOM 704 N N . ARG A 1 91 ? 4.288 0.188 4.798 1.00 89.88 91 ARG A N 1
ATOM 705 C CA . ARG A 1 91 ? 2.901 -0.231 4.908 1.00 89.88 91 ARG A CA 1
ATOM 706 C C . ARG A 1 91 ? 2.769 -1.747 4.819 1.00 89.88 91 ARG A C 1
ATOM 708 O O . ARG A 1 91 ? 3.114 -2.349 3.805 1.00 89.88 91 ARG A O 1
ATOM 715 N N . GLN A 1 92 ? 2.140 -2.350 5.820 1.00 87.69 92 GLN A N 1
ATOM 716 C CA . GLN A 1 92 ? 1.695 -3.741 5.788 1.00 87.69 92 GLN A CA 1
ATOM 717 C C . GLN A 1 92 ? 0.183 -3.833 5.961 1.00 87.69 92 GLN A C 1
ATOM 719 O O . GLN A 1 92 ? -0.419 -3.055 6.693 1.00 87.69 92 GLN A O 1
ATOM 724 N N . SER A 1 93 ? -0.452 -4.791 5.291 1.00 87.38 93 SER A N 1
ATOM 725 C CA . SER A 1 93 ? -1.887 -5.036 5.428 1.00 87.38 93 SER A CA 1
ATOM 726 C C . SER A 1 93 ? -2.129 -6.502 5.742 1.00 87.38 93 SER A C 1
ATOM 728 O O . SER A 1 93 ? -1.586 -7.378 5.076 1.00 87.38 93 SER A O 1
ATOM 730 N N . SER A 1 94 ? -2.964 -6.754 6.745 1.00 83.25 94 SER A N 1
ATOM 731 C CA . SER A 1 94 ? -3.350 -8.092 7.177 1.00 83.25 94 SER A CA 1
ATOM 732 C C . SER A 1 94 ? -4.871 -8.210 7.228 1.00 83.25 94 SER A C 1
ATOM 734 O O . SER A 1 94 ? -5.561 -7.253 7.585 1.00 83.25 94 SER A O 1
ATOM 736 N N . CYS A 1 95 ? -5.392 -9.379 6.855 1.00 83.75 95 CYS A N 1
ATOM 737 C CA . CYS A 1 95 ? -6.807 -9.722 6.972 1.00 83.75 95 CYS A CA 1
ATOM 738 C C . CYS A 1 95 ? -6.952 -10.868 7.978 1.00 83.75 95 CYS A C 1
ATOM 740 O O . CYS A 1 95 ? -6.338 -11.922 7.814 1.00 83.75 95 CYS A O 1
ATOM 742 N N . GLY A 1 96 ? -7.748 -10.658 9.023 1.00 75.81 96 GLY A N 1
ATOM 743 C CA . GLY A 1 96 ? -7.977 -11.628 10.089 1.00 75.81 96 GLY A CA 1
ATOM 744 C C . GLY A 1 96 ? -9.298 -12.378 9.921 1.00 75.81 96 GLY A C 1
ATOM 745 O O . GLY A 1 96 ? -10.279 -11.827 9.424 1.00 75.81 96 GLY A O 1
ATOM 746 N N . GLY A 1 97 ? -9.335 -13.635 10.375 1.00 74.31 97 GLY A N 1
ATOM 747 C CA . GLY A 1 97 ? -10.579 -14.394 10.550 1.00 74.31 97 GLY A CA 1
ATOM 748 C C . GLY A 1 97 ? -11.358 -14.658 9.259 1.00 74.31 97 GLY A C 1
ATOM 749 O O . GLY A 1 97 ? -12.549 -14.368 9.207 1.00 74.31 97 GLY A O 1
ATOM 750 N N . MET A 1 98 ? -10.702 -15.189 8.224 1.00 78.50 98 MET A N 1
ATOM 751 C CA . MET A 1 98 ? -11.359 -15.556 6.963 1.00 78.50 98 MET A CA 1
ATOM 752 C C . MET A 1 98 ? -12.233 -16.803 7.150 1.00 78.50 98 MET A C 1
ATOM 754 O O . MET A 1 98 ? -11.755 -17.836 7.618 1.00 78.50 98 MET A O 1
ATOM 758 N N . ARG A 1 99 ? -13.506 -16.725 6.761 1.00 80.69 99 ARG A N 1
ATOM 759 C CA . ARG A 1 99 ? -14.458 -17.847 6.765 1.00 80.69 99 ARG A CA 1
ATOM 760 C C . ARG A 1 99 ? -15.128 -17.954 5.404 1.00 80.69 99 ARG A C 1
ATOM 762 O O . ARG A 1 99 ? -15.297 -16.953 4.722 1.00 80.69 99 ARG A O 1
ATOM 769 N N . THR A 1 100 ? -15.529 -19.146 4.984 1.00 77.44 100 THR A N 1
ATOM 770 C CA . THR A 1 100 ? -16.354 -19.289 3.778 1.00 77.44 100 THR A CA 1
ATOM 771 C C . THR A 1 100 ? -17.798 -18.917 4.118 1.00 77.44 100 THR A C 1
ATOM 773 O O . THR A 1 100 ? -18.370 -19.484 5.044 1.00 77.44 100 THR A O 1
ATOM 776 N N . ALA A 1 101 ? -18.401 -18.007 3.351 1.00 66.69 101 ALA A N 1
ATOM 777 C CA . ALA A 1 101 ? -19.752 -17.468 3.562 1.00 66.69 101 ALA A CA 1
ATOM 778 C C . ALA A 1 101 ? -20.875 -18.528 3.471 1.00 66.69 101 ALA A C 1
ATOM 780 O O . ALA A 1 101 ? -22.022 -18.263 3.808 1.00 66.69 101 ALA A O 1
ATOM 781 N N . ASN A 1 102 ? -20.558 -19.744 3.009 1.00 60.81 102 ASN A N 1
ATOM 782 C CA . ASN A 1 102 ? -21.488 -20.864 2.893 1.00 60.81 102 ASN A CA 1
ATOM 783 C C . ASN A 1 102 ? -20.940 -22.093 3.629 1.00 60.81 102 ASN A C 1
ATOM 785 O O . ASN A 1 102 ? -20.426 -23.018 3.007 1.00 60.81 102 ASN A O 1
ATOM 789 N N . SER A 1 103 ? -21.079 -22.113 4.955 1.00 51.00 103 SER A N 1
ATOM 790 C CA . SER A 1 103 ? -20.940 -23.333 5.767 1.00 51.00 103 SER A CA 1
ATOM 791 C C . SER A 1 103 ? -22.286 -24.060 5.944 1.00 51.00 103 SER A C 1
ATOM 793 O O . SER A 1 103 ? -22.510 -24.734 6.948 1.00 51.00 103 SER A O 1
ATOM 795 N N . SER A 1 104 ? -23.215 -23.918 4.996 1.00 54.44 104 SER A N 1
ATOM 796 C CA . SER A 1 104 ? -24.376 -24.802 4.900 1.00 54.44 104 SER A CA 1
ATOM 797 C C . SER A 1 104 ? -24.055 -25.920 3.910 1.00 54.44 104 SER A C 1
ATOM 799 O O . SER A 1 104 ? -23.682 -25.651 2.769 1.00 54.44 104 SER A O 1
ATOM 801 N N . ASN A 1 105 ? -24.153 -27.165 4.385 1.00 52.78 105 ASN A N 1
ATOM 802 C CA . ASN A 1 105 ? -23.938 -28.416 3.653 1.00 52.78 105 ASN A CA 1
ATOM 803 C C . ASN A 1 105 ? -24.332 -28.318 2.168 1.00 52.78 105 ASN A C 1
ATOM 805 O O . ASN A 1 105 ? -25.506 -28.442 1.819 1.00 52.78 105 ASN A O 1
ATOM 809 N N . LYS A 1 106 ? -23.352 -28.134 1.280 1.00 46.44 106 LYS A N 1
ATOM 810 C CA . LYS A 1 106 ? -23.523 -28.333 -0.161 1.00 46.44 106 LYS A CA 1
ATOM 811 C C . LYS A 1 106 ? -22.611 -29.471 -0.590 1.00 46.44 106 LYS A C 1
ATOM 813 O O . LYS A 1 106 ? -21.429 -29.470 -0.262 1.00 46.44 106 LYS A O 1
ATOM 818 N N . SER A 1 107 ? -23.208 -30.441 -1.283 1.00 50.12 107 SER A N 1
ATOM 819 C CA . SER A 1 107 ? -22.555 -31.640 -1.815 1.00 50.12 107 SER A CA 1
ATOM 820 C C . SER A 1 107 ? -21.219 -31.309 -2.498 1.00 50.12 107 SER A C 1
ATOM 822 O O . SER A 1 107 ? -21.122 -30.332 -3.247 1.00 50.12 107 SER A O 1
ATOM 824 N N . SER A 1 108 ? -20.200 -32.128 -2.226 1.00 57.25 108 SER A N 1
ATOM 825 C CA . SER A 1 108 ? -18.791 -31.941 -2.601 1.00 57.25 108 SER A CA 1
ATOM 826 C C . SER A 1 108 ? -18.539 -31.758 -4.103 1.00 57.25 108 SER A C 1
ATOM 828 O O . SER A 1 108 ? -17.549 -31.128 -4.478 1.00 57.25 108 SER A O 1
ATOM 830 N N . ASP A 1 109 ? -19.436 -32.241 -4.964 1.00 54.69 109 ASP A N 1
ATOM 831 C CA . ASP A 1 109 ? -19.251 -32.200 -6.420 1.00 54.69 109 ASP A CA 1
ATOM 832 C C . ASP A 1 109 ? -19.368 -30.794 -7.015 1.00 54.69 109 ASP A C 1
ATOM 834 O O . ASP A 1 109 ? -18.501 -30.373 -7.783 1.00 54.69 109 ASP A O 1
ATOM 838 N N . VAL A 1 110 ? -20.379 -30.017 -6.613 1.00 54.69 110 VAL A N 1
ATOM 839 C CA . VAL A 1 110 ? -20.652 -28.685 -7.193 1.00 54.69 110 VAL A CA 1
ATOM 840 C C . VAL A 1 110 ? -19.562 -27.671 -6.817 1.00 54.69 110 VAL A C 1
ATOM 842 O O . VAL A 1 110 ? -19.224 -26.778 -7.599 1.00 54.69 110 VAL A O 1
ATOM 845 N N . LEU A 1 111 ? -18.961 -27.830 -5.632 1.00 52.59 111 LEU A N 1
ATOM 846 C CA . LEU A 1 111 ? -17.884 -26.966 -5.144 1.00 52.59 111 LEU A CA 1
ATOM 847 C C . LEU A 1 111 ? -16.577 -27.178 -5.931 1.00 52.59 111 LEU A C 1
ATOM 849 O O . LEU A 1 111 ? -15.838 -26.221 -6.177 1.00 52.59 111 LEU A O 1
ATOM 853 N N . SER A 1 112 ? -16.305 -28.417 -6.360 1.00 56.91 112 SER A N 1
ATOM 854 C CA . SER A 1 112 ? -15.094 -28.762 -7.117 1.00 56.91 112 SER A CA 1
ATOM 855 C C . SER A 1 112 ? -15.082 -28.101 -8.501 1.00 56.91 112 SER A C 1
ATOM 857 O O . SER A 1 112 ? -14.085 -27.487 -8.894 1.00 56.91 112 SER A O 1
ATOM 859 N N . THR A 1 113 ? -16.220 -28.123 -9.200 1.00 56.44 113 THR A N 1
ATOM 860 C CA . THR A 1 113 ? -16.356 -27.567 -10.550 1.00 56.44 113 THR A CA 1
ATOM 861 C C . THR A 1 113 ? -16.292 -26.041 -10.525 1.00 56.44 113 THR A C 1
ATOM 863 O O . THR A 1 113 ? -15.639 -25.425 -11.370 1.00 56.44 113 THR A O 1
ATOM 866 N N . GLN A 1 114 ? -16.898 -25.409 -9.514 1.00 59.44 114 GLN A N 1
ATOM 867 C CA . GLN A 1 114 ? -16.872 -23.954 -9.360 1.00 59.44 114 GLN A CA 1
ATOM 868 C C . GLN A 1 114 ? -15.468 -23.437 -8.990 1.00 59.44 114 GLN A C 1
ATOM 870 O O . GLN A 1 114 ? -15.023 -22.417 -9.525 1.00 59.44 114 GLN A O 1
ATOM 875 N N . ASN A 1 115 ? -14.732 -24.160 -8.138 1.00 60.38 115 ASN A N 1
ATOM 876 C CA . ASN A 1 115 ? -13.344 -23.825 -7.806 1.00 60.38 115 ASN A CA 1
ATOM 877 C C . ASN A 1 115 ? -12.393 -24.032 -8.994 1.00 60.38 115 ASN A C 1
ATOM 879 O O . ASN A 1 115 ? -11.528 -23.186 -9.226 1.00 60.38 115 ASN A O 1
ATOM 883 N N . GLN A 1 116 ? -12.580 -25.084 -9.799 1.00 61.09 116 GLN A N 1
ATOM 884 C CA . GLN A 1 116 ? -11.809 -25.283 -11.032 1.00 61.09 116 GLN A CA 1
ATOM 885 C C . GLN A 1 116 ? -12.056 -24.168 -12.057 1.00 61.09 116 GLN A C 1
ATOM 887 O O . GLN A 1 116 ? -11.101 -23.650 -12.640 1.00 61.09 116 GLN A O 1
ATOM 892 N N . GLN A 1 117 ? -13.305 -23.729 -12.240 1.00 62.09 117 GLN A N 1
ATOM 893 C CA . GLN A 1 117 ? -13.630 -22.623 -13.149 1.00 62.09 117 GLN A CA 1
ATOM 894 C C . GLN A 1 117 ? -13.035 -21.285 -12.682 1.00 62.09 117 GLN A C 1
ATOM 896 O O . GLN A 1 117 ? -12.457 -20.554 -13.493 1.00 62.09 117 GLN A O 1
ATOM 901 N N . LYS A 1 118 ? -13.103 -20.973 -11.379 1.00 65.19 118 LYS A N 1
ATOM 902 C CA . LYS A 1 118 ? -12.474 -19.767 -10.808 1.00 65.19 118 LYS A CA 1
ATOM 903 C C . LYS A 1 118 ? -10.946 -19.805 -10.929 1.00 65.19 118 LYS A C 1
ATOM 905 O O 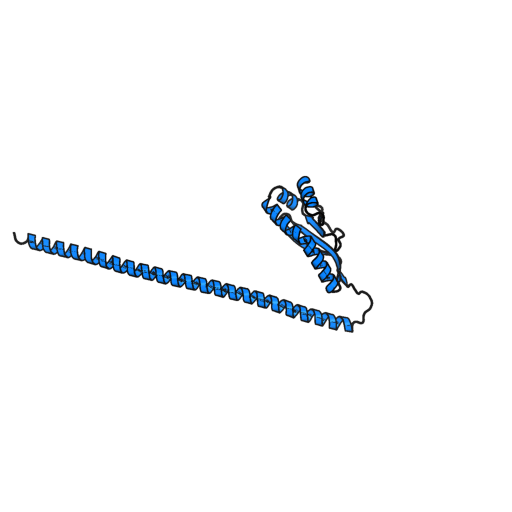. LYS A 1 118 ? -10.345 -18.813 -11.346 1.00 65.19 118 LYS A O 1
ATOM 910 N N . ALA A 1 119 ? -10.319 -20.951 -10.656 1.00 64.50 119 ALA A N 1
ATOM 911 C CA . ALA A 1 119 ? -8.875 -21.130 -10.806 1.00 64.50 119 ALA A CA 1
ATOM 912 C C . ALA A 1 119 ? -8.422 -20.991 -12.272 1.00 64.50 119 ALA A C 1
ATOM 914 O O . ALA A 1 119 ? -7.413 -20.342 -12.551 1.00 64.50 119 ALA A O 1
ATOM 915 N N . ALA A 1 120 ? -9.186 -21.534 -13.224 1.00 64.69 120 ALA A N 1
ATOM 916 C CA . ALA A 1 120 ? -8.894 -21.421 -14.652 1.00 64.69 120 ALA A CA 1
ATOM 917 C C . ALA A 1 120 ? -9.056 -19.988 -15.191 1.00 64.69 120 ALA A C 1
ATOM 919 O O . ALA A 1 120 ? -8.346 -19.596 -16.120 1.00 64.69 120 ALA A O 1
ATOM 920 N N . LYS A 1 121 ? -9.977 -19.195 -14.627 1.00 68.69 121 LYS A N 1
ATOM 921 C CA . LYS A 1 121 ? -10.129 -17.774 -14.972 1.00 68.69 121 LYS A CA 1
ATOM 922 C C . LYS A 1 121 ? -8.981 -16.936 -14.400 1.00 68.69 121 LYS A C 1
ATOM 924 O O . LYS A 1 121 ? -8.308 -16.246 -15.154 1.00 68.69 121 LYS A O 1
ATOM 929 N N . SER A 1 122 ? -8.656 -17.116 -13.117 1.00 68.06 122 SER A N 1
ATOM 930 C CA . SER A 1 122 ? -7.541 -16.412 -12.462 1.00 68.06 122 SER A CA 1
ATOM 931 C C . SER A 1 122 ? -6.180 -16.690 -13.118 1.00 68.06 122 SER A C 1
ATOM 933 O O . SER A 1 122 ? -5.365 -15.781 -13.260 1.00 68.06 122 SER A O 1
ATOM 935 N N . ARG A 1 123 ? -5.935 -17.927 -13.576 1.00 69.44 123 ARG A N 1
ATOM 936 C CA . ARG A 1 123 ? -4.714 -18.268 -14.330 1.00 69.44 123 ARG A CA 1
ATOM 937 C C . ARG A 1 123 ? -4.625 -17.540 -15.673 1.00 69.44 123 ARG A C 1
ATOM 939 O O . ARG A 1 123 ? -3.529 -17.157 -16.067 1.00 69.44 123 ARG A O 1
ATOM 946 N N . ARG A 1 124 ? -5.752 -17.345 -16.365 1.00 65.12 124 ARG A N 1
ATOM 947 C CA . ARG A 1 124 ? -5.796 -16.599 -17.633 1.00 65.12 124 ARG A CA 1
ATOM 948 C C . ARG A 1 124 ? -5.552 -15.110 -17.422 1.00 65.12 124 ARG A C 1
ATOM 950 O O . ARG A 1 124 ? -4.749 -14.537 -18.149 1.00 65.12 124 ARG A O 1
ATOM 957 N N . ASP A 1 125 ? -6.167 -14.525 -16.399 1.00 71.75 125 ASP A N 1
ATOM 958 C CA . ASP A 1 125 ? -6.008 -13.099 -16.100 1.00 71.75 125 ASP A CA 1
ATOM 959 C C . ASP A 1 125 ? -4.558 -12.772 -15.690 1.00 71.75 125 ASP A C 1
ATOM 961 O O . ASP A 1 125 ? -3.953 -11.865 -16.256 1.00 71.75 125 ASP A O 1
ATOM 965 N N . LYS A 1 126 ? -3.937 -13.596 -14.827 1.00 75.88 126 LYS A N 1
ATOM 966 C CA . LYS A 1 126 ? -2.511 -13.450 -14.469 1.00 75.88 126 LYS A CA 1
ATOM 967 C C . LYS A 1 126 ? -1.570 -13.595 -15.664 1.00 75.88 126 LYS A C 1
ATOM 969 O O . LYS A 1 126 ? -0.558 -12.903 -15.730 1.00 75.88 126 LYS A O 1
ATOM 974 N N . LYS A 1 127 ? -1.882 -14.501 -16.596 1.00 82.00 127 LYS A N 1
ATOM 975 C CA . LYS A 1 127 ? -1.079 -14.684 -17.811 1.00 82.00 127 LYS A CA 1
ATOM 976 C C . LYS A 1 127 ? -1.142 -13.437 -18.700 1.00 82.00 127 LYS A C 1
ATOM 978 O O . LYS A 1 127 ? -0.102 -12.997 -19.174 1.00 82.00 127 LYS A O 1
ATOM 983 N N . ARG A 1 128 ? -2.327 -12.833 -18.846 1.00 77.75 128 ARG A N 1
ATOM 984 C CA . ARG A 1 128 ? -2.511 -11.594 -19.616 1.00 77.75 128 ARG A CA 1
ATOM 985 C C . ARG A 1 128 ? -1.755 -10.413 -19.000 1.00 77.75 128 ARG A C 1
ATOM 987 O O . ARG A 1 128 ? -1.059 -9.707 -19.714 1.00 77.75 128 ARG A O 1
ATOM 994 N N . GLU A 1 129 ? -1.826 -10.239 -17.681 1.00 80.69 129 GLU A N 1
ATOM 995 C CA . GLU A 1 129 ? -1.079 -9.180 -16.980 1.00 80.69 129 GLU A CA 1
ATOM 996 C C . GLU A 1 129 ? 0.443 -9.346 -17.127 1.00 80.69 129 GLU A C 1
ATOM 998 O O . GLU A 1 129 ? 1.169 -8.369 -17.318 1.00 80.69 129 GLU A O 1
ATOM 1003 N N . GLN A 1 130 ? 0.939 -10.585 -17.068 1.00 80.12 130 GLN A N 1
ATOM 1004 C CA . GLN A 1 130 ? 2.360 -10.870 -17.252 1.00 80.12 130 GLN A CA 1
ATOM 1005 C C . GLN A 1 130 ? 2.820 -10.594 -18.690 1.00 80.12 130 GLN A C 1
ATOM 1007 O O . GLN A 1 130 ? 3.912 -10.060 -18.881 1.00 80.12 130 GLN A O 1
ATOM 1012 N N . GLU A 1 131 ? 1.998 -10.931 -19.687 1.00 82.69 131 GLU A N 1
ATOM 1013 C CA . GLU A 1 131 ? 2.253 -10.628 -21.099 1.00 82.69 131 GLU A CA 1
ATOM 1014 C C . GLU A 1 131 ? 2.279 -9.111 -21.347 1.00 82.69 131 GLU A C 1
ATOM 1016 O O . GLU A 1 131 ? 3.259 -8.619 -21.902 1.00 82.69 131 GLU A O 1
ATOM 1021 N N . GLU A 1 132 ? 1.300 -8.353 -20.835 1.00 87.56 132 GLU A N 1
ATOM 1022 C CA . GLU A 1 132 ? 1.269 -6.882 -20.931 1.00 87.56 132 GLU A CA 1
ATOM 1023 C C . GLU A 1 132 ? 2.491 -6.222 -20.267 1.00 87.56 132 GLU A C 1
ATOM 1025 O O . GLU A 1 132 ? 3.057 -5.254 -20.784 1.00 87.56 132 GLU A O 1
ATOM 1030 N N . TYR A 1 133 ? 2.941 -6.748 -19.125 1.00 86.38 133 TYR A N 1
ATOM 1031 C CA . TYR A 1 133 ? 4.159 -6.272 -18.470 1.00 86.38 133 TYR A CA 1
ATOM 1032 C C . TYR A 1 133 ? 5.411 -6.549 -19.316 1.00 86.38 133 TYR A C 1
ATOM 1034 O O . TYR A 1 133 ? 6.279 -5.681 -19.461 1.00 86.38 133 TYR A O 1
ATOM 1042 N N . LEU A 1 134 ? 5.504 -7.743 -19.909 1.00 87.56 134 LEU A N 1
ATOM 1043 C CA . LEU A 1 134 ? 6.614 -8.113 -20.786 1.00 87.56 134 LEU A CA 1
ATOM 1044 C C . LEU A 1 134 ? 6.639 -7.261 -22.064 1.00 87.56 134 LEU A C 1
ATOM 1046 O O . LEU A 1 134 ? 7.722 -6.874 -22.506 1.00 87.56 134 LEU A O 1
ATOM 1050 N N . GLU A 1 135 ? 5.467 -6.955 -22.625 1.00 89.88 135 GLU A N 1
ATOM 1051 C CA . GLU A 1 135 ? 5.274 -6.067 -23.777 1.00 89.88 135 GLU A CA 1
ATOM 1052 C C . GLU A 1 135 ? 5.832 -4.670 -23.475 1.00 89.88 135 GLU A C 1
ATOM 1054 O O . GLU A 1 135 ? 6.728 -4.198 -24.174 1.00 89.88 135 GLU A O 1
ATOM 1059 N N . LYS A 1 136 ? 5.432 -4.061 -22.349 1.00 90.31 136 LYS A N 1
ATOM 1060 C CA . LYS A 1 136 ? 5.957 -2.753 -21.914 1.00 90.31 136 LYS A CA 1
ATOM 1061 C C . LYS A 1 136 ? 7.473 -2.753 -21.727 1.00 90.31 136 LYS A C 1
ATOM 1063 O O . LYS A 1 136 ? 8.144 -1.780 -22.071 1.00 90.31 136 LYS A O 1
ATOM 1068 N N . MET A 1 137 ? 8.040 -3.841 -21.204 1.00 85.31 137 MET A N 1
ATOM 1069 C CA . MET A 1 137 ? 9.494 -3.984 -21.058 1.00 85.31 137 MET A CA 1
ATOM 1070 C C . MET A 1 137 ? 10.216 -4.177 -22.400 1.00 85.31 137 MET A C 1
ATOM 1072 O O . MET A 1 137 ? 11.397 -3.840 -22.518 1.00 85.31 137 MET A O 1
ATOM 1076 N N . ARG A 1 138 ? 9.548 -4.731 -23.419 1.00 88.12 138 ARG A N 1
ATOM 1077 C CA . ARG A 1 138 ? 10.074 -4.809 -24.792 1.00 88.12 138 ARG A CA 1
ATOM 1078 C C . ARG A 1 138 ? 9.997 -3.457 -25.490 1.00 88.12 138 ARG A C 1
ATOM 1080 O O . ARG A 1 138 ? 10.992 -3.048 -26.075 1.00 88.12 138 ARG A O 1
ATOM 1087 N N . GLU A 1 139 ? 8.881 -2.745 -25.373 1.00 87.94 139 GLU A N 1
ATOM 1088 C CA . GLU A 1 139 ? 8.742 -1.387 -25.912 1.00 87.94 139 GLU A CA 1
ATOM 1089 C C . GLU A 1 139 ? 9.747 -0.420 -25.291 1.00 87.94 139 GLU A C 1
ATOM 1091 O O . GLU A 1 139 ? 10.347 0.383 -25.999 1.00 87.94 139 GLU A O 1
ATOM 1096 N N . LYS A 1 140 ? 9.970 -0.506 -23.973 1.00 87.38 140 LYS A N 1
ATOM 1097 C CA . LYS A 1 140 ? 10.988 0.310 -23.309 1.00 87.38 140 LYS A CA 1
ATOM 1098 C C . LYS A 1 140 ? 12.387 0.001 -23.846 1.00 87.38 140 LYS A C 1
ATOM 1100 O O . LYS A 1 140 ? 13.105 0.929 -24.181 1.00 87.38 140 LYS A O 1
ATOM 1105 N N . ARG A 1 141 ? 12.743 -1.282 -24.002 1.00 85.94 141 ARG A N 1
ATOM 1106 C CA . ARG A 1 141 ? 14.035 -1.673 -24.590 1.00 85.94 141 ARG A CA 1
ATOM 1107 C C . ARG A 1 141 ? 14.207 -1.177 -26.020 1.00 85.94 141 ARG A C 1
ATOM 1109 O O . ARG A 1 141 ? 15.276 -0.677 -26.326 1.00 85.94 141 ARG A O 1
ATOM 1116 N N . LYS A 1 142 ? 13.170 -1.271 -26.857 1.00 91.81 142 LYS A N 1
ATOM 1117 C CA . LYS A 1 142 ? 13.215 -0.729 -28.222 1.00 91.81 142 LYS A CA 1
ATOM 1118 C C . LYS A 1 142 ? 13.432 0.780 -28.227 1.00 91.81 142 LYS A C 1
ATOM 1120 O O . LYS A 1 142 ? 14.280 1.252 -28.964 1.00 91.81 142 LYS A O 1
ATOM 1125 N N . ARG A 1 143 ? 12.723 1.523 -27.372 1.00 85.00 143 ARG A N 1
ATOM 1126 C CA . ARG A 1 143 ? 12.923 2.975 -27.243 1.00 85.00 143 ARG A CA 1
ATOM 1127 C C . ARG A 1 143 ? 14.323 3.330 -26.754 1.00 85.00 143 ARG A C 1
ATOM 1129 O O . ARG A 1 143 ? 14.925 4.258 -27.278 1.00 85.00 143 ARG A O 1
ATOM 1136 N N . ASP A 1 144 ? 14.833 2.601 -25.766 1.00 84.81 144 ASP A N 1
ATOM 1137 C CA . ASP A 1 144 ? 16.185 2.816 -25.247 1.00 84.81 144 ASP A CA 1
ATOM 1138 C C . ASP A 1 144 ? 17.245 2.491 -26.322 1.00 84.81 144 ASP A C 1
ATOM 1140 O O . ASP A 1 144 ? 18.246 3.193 -26.422 1.00 84.81 144 ASP A O 1
ATOM 1144 N N . GLU A 1 145 ? 17.014 1.464 -27.147 1.00 90.31 145 GLU A N 1
ATOM 1145 C CA . GLU A 1 145 ? 17.870 1.078 -28.277 1.00 90.31 145 GLU A CA 1
ATOM 1146 C C . GLU A 1 145 ? 17.836 2.115 -29.412 1.00 90.31 145 GLU A C 1
ATOM 1148 O O . GLU A 1 145 ? 18.896 2.562 -29.842 1.00 90.31 145 GLU A O 1
ATOM 1153 N N . GLU A 1 146 ? 16.649 2.577 -29.823 1.00 90.75 146 GLU A N 1
ATOM 1154 C CA . GLU A 1 146 ? 16.482 3.665 -30.802 1.00 90.75 146 GLU A CA 1
ATOM 1155 C C . GLU A 1 146 ? 17.169 4.955 -30.336 1.00 90.75 146 GLU A C 1
ATOM 1157 O O . GLU A 1 146 ? 17.904 5.582 -31.097 1.00 90.75 146 GLU A O 1
ATOM 1162 N N . TYR A 1 147 ? 17.004 5.319 -29.061 1.00 89.00 147 TYR A N 1
ATOM 1163 C CA . TYR A 1 147 ? 17.674 6.478 -28.473 1.00 89.00 147 TYR A CA 1
ATOM 1164 C C . TYR A 1 147 ? 19.203 6.332 -28.480 1.00 89.00 147 TYR A C 1
ATOM 1166 O O . TYR A 1 147 ? 19.926 7.302 -28.720 1.00 89.00 147 TYR A O 1
ATOM 1174 N N . LEU A 1 148 ? 19.720 5.123 -28.231 1.00 89.38 148 LEU A N 1
ATOM 1175 C CA . LEU A 1 148 ? 21.157 4.854 -28.270 1.00 89.38 148 LEU A CA 1
ATOM 1176 C C . LEU A 1 148 ? 21.725 4.951 -29.691 1.00 89.38 148 LEU A C 1
ATOM 1178 O O . LEU A 1 148 ? 22.852 5.426 -29.857 1.00 89.38 148 LEU A O 1
ATOM 1182 N N . GLU A 1 149 ? 20.963 4.501 -30.689 1.00 89.69 149 GLU A N 1
ATOM 1183 C CA . GLU A 1 149 ? 21.326 4.571 -3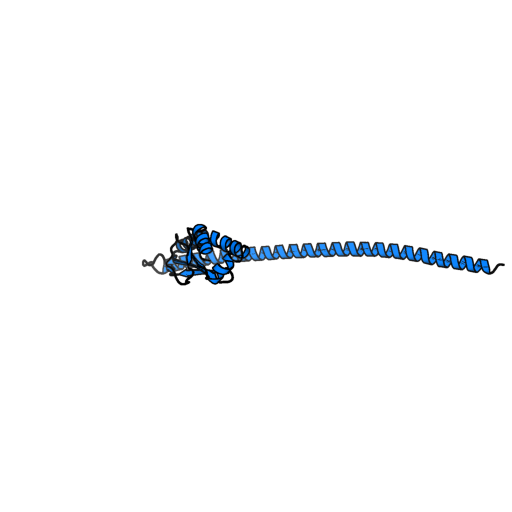2.106 1.00 89.69 149 GLU A CA 1
ATOM 1184 C C . GLU A 1 149 ? 21.349 6.031 -32.587 1.00 89.69 149 GLU A C 1
ATOM 1186 O O . GLU A 1 149 ? 22.343 6.463 -33.169 1.00 89.69 149 GLU A O 1
ATOM 1191 N N . GLU A 1 150 ? 20.355 6.843 -32.209 1.00 90.12 150 GLU A N 1
ATOM 1192 C CA . GLU A 1 150 ? 20.346 8.292 -32.473 1.00 90.12 150 GLU A CA 1
ATOM 1193 C C . GLU A 1 150 ? 21.573 8.988 -31.846 1.00 90.12 150 GLU A C 1
ATOM 1195 O O . GLU A 1 150 ? 22.209 9.859 -32.444 1.00 90.12 150 GLU A O 1
ATOM 1200 N N . LEU A 1 151 ? 21.970 8.568 -30.640 1.00 86.62 151 LEU A N 1
ATOM 1201 C CA . LEU A 1 151 ? 23.187 9.039 -29.967 1.00 86.62 151 LEU A CA 1
ATOM 1202 C C . LEU A 1 151 ? 24.484 8.573 -30.642 1.00 86.62 151 LEU A C 1
ATOM 1204 O O . LEU A 1 151 ? 25.540 9.175 -30.416 1.00 86.62 151 LEU A O 1
ATOM 1208 N N . ARG A 1 152 ? 24.455 7.476 -31.404 1.00 85.25 152 ARG A N 1
ATOM 1209 C CA . ARG A 1 152 ? 25.594 7.016 -32.210 1.00 85.25 152 ARG A CA 1
ATOM 1210 C C . ARG A 1 152 ? 25.682 7.791 -33.513 1.00 85.25 152 ARG A C 1
ATOM 1212 O O . ARG A 1 152 ? 26.790 8.191 -33.851 1.00 85.25 152 ARG A O 1
ATOM 1219 N N . GLU A 1 153 ? 24.566 8.050 -34.188 1.00 87.31 153 GLU A N 1
ATOM 1220 C CA . GLU A 1 153 ? 24.551 8.894 -35.389 1.00 87.31 153 GLU A CA 1
ATOM 1221 C C . GLU A 1 153 ? 25.025 10.308 -35.075 1.00 87.31 153 GLU A C 1
ATOM 1223 O O . GLU A 1 153 ? 26.026 10.737 -35.630 1.00 87.31 153 GLU A O 1
ATOM 1228 N N . LYS A 1 154 ? 24.466 10.967 -34.051 1.00 83.19 154 LYS A N 1
ATOM 1229 C CA . LYS A 1 154 ? 24.940 12.303 -33.639 1.00 83.19 154 LYS A CA 1
ATOM 1230 C C . LYS A 1 154 ? 26.419 12.339 -33.254 1.00 83.19 154 LYS A C 1
ATOM 1232 O O . LYS A 1 154 ? 27.049 13.390 -33.334 1.00 83.19 154 LYS A O 1
ATOM 1237 N N . ARG A 1 155 ? 26.980 11.218 -32.781 1.00 83.88 155 ARG A N 1
ATOM 1238 C CA . ARG A 1 155 ? 28.425 11.108 -32.541 1.00 83.88 155 ARG A CA 1
ATOM 1239 C C . ARG A 1 155 ? 29.200 10.981 -33.844 1.00 83.88 155 ARG A C 1
ATOM 1241 O O . ARG A 1 155 ? 30.176 11.699 -33.982 1.00 83.88 155 ARG A O 1
ATOM 1248 N N . LYS A 1 156 ? 28.759 10.135 -34.776 1.00 84.25 156 LYS A N 1
ATOM 1249 C CA . LYS A 1 156 ? 29.377 10.007 -36.101 1.00 84.25 156 LYS A CA 1
ATOM 1250 C C . LYS A 1 156 ? 29.345 11.328 -36.861 1.00 84.25 156 LYS A C 1
ATOM 1252 O O . LYS A 1 156 ? 30.407 11.771 -37.264 1.00 84.25 156 LYS A O 1
ATOM 1257 N N . ASP A 1 157 ? 28.194 11.992 -36.937 1.00 81.06 157 ASP A N 1
ATOM 1258 C CA . ASP A 1 157 ? 28.042 13.281 -37.627 1.00 81.06 157 ASP A CA 1
ATOM 1259 C C . ASP A 1 157 ? 28.970 14.346 -37.033 1.00 81.06 157 ASP A C 1
ATOM 1261 O O . ASP A 1 157 ? 29.613 15.119 -37.739 1.00 81.06 157 ASP A O 1
ATOM 1265 N N . ARG A 1 158 ? 29.069 14.385 -35.699 1.00 80.44 158 ARG A N 1
ATOM 1266 C CA . ARG A 1 158 ? 29.970 15.310 -35.008 1.00 80.44 158 ARG A CA 1
ATOM 1267 C C . ARG A 1 158 ? 31.435 14.961 -35.260 1.00 80.44 158 ARG A C 1
ATOM 1269 O O . ARG A 1 158 ? 32.240 15.868 -35.434 1.00 80.44 158 ARG A O 1
ATOM 1276 N N . ASP A 1 159 ? 31.793 13.684 -35.224 1.00 81.06 159 ASP A N 1
ATOM 1277 C CA . ASP A 1 159 ? 33.169 13.237 -35.426 1.00 81.06 159 ASP A CA 1
ATOM 1278 C C . ASP A 1 159 ? 33.595 13.434 -36.902 1.00 81.06 159 ASP A C 1
ATOM 1280 O O . ASP A 1 159 ? 34.730 13.833 -37.153 1.00 81.06 159 ASP A O 1
ATOM 1284 N N . GLU A 1 160 ? 32.678 13.273 -37.862 1.00 80.50 160 GLU A N 1
ATOM 1285 C CA . GLU A 1 160 ? 32.853 13.600 -39.287 1.00 80.50 160 GLU A CA 1
ATOM 1286 C C . GLU A 1 160 ? 33.045 15.107 -39.490 1.00 80.50 160 GLU A C 1
ATOM 1288 O O . GLU A 1 160 ? 34.052 15.523 -40.062 1.00 80.50 160 GLU A O 1
ATOM 1293 N N . TYR A 1 161 ? 32.178 15.936 -38.899 1.00 81.69 161 TYR A N 1
ATOM 1294 C CA . TYR A 1 161 ? 32.331 17.395 -38.903 1.00 81.69 161 TYR A CA 1
ATOM 1295 C C . TYR A 1 161 ? 33.668 17.852 -38.291 1.00 81.69 161 TYR A C 1
ATOM 1297 O O . TYR A 1 161 ? 34.328 18.757 -38.805 1.00 81.69 161 TYR A O 1
ATOM 1305 N N . ILE A 1 162 ? 34.100 17.224 -37.190 1.00 79.25 162 ILE A N 1
ATOM 1306 C CA . ILE A 1 162 ? 35.405 17.500 -36.572 1.00 79.25 162 ILE A CA 1
ATOM 1307 C C . ILE A 1 162 ? 36.545 17.079 -37.506 1.00 79.25 162 ILE A C 1
ATOM 1309 O O . ILE A 1 162 ? 37.526 17.816 -37.614 1.00 79.25 162 ILE A O 1
ATOM 1313 N N . SER A 1 163 ? 36.431 15.935 -38.186 1.00 79.00 163 SER A N 1
ATOM 1314 C CA . SER A 1 163 ? 37.446 15.453 -39.127 1.00 79.00 163 SER A CA 1
ATOM 1315 C C . SER A 1 163 ? 37.600 16.405 -40.309 1.00 79.00 163 SER A C 1
ATOM 1317 O O . SER A 1 163 ? 38.718 16.858 -40.558 1.00 79.00 163 SER A O 1
ATOM 1319 N N . GLU A 1 164 ? 36.497 16.800 -40.953 1.00 76.12 164 GLU A N 1
ATOM 1320 C CA . GLU A 1 164 ? 36.493 17.776 -42.051 1.00 76.12 164 GLU A CA 1
ATOM 1321 C C . GLU A 1 164 ? 37.120 19.109 -41.625 1.00 76.12 164 GLU A C 1
ATOM 1323 O O . GLU A 1 164 ? 37.997 19.644 -42.306 1.00 76.12 164 GLU A O 1
ATOM 1328 N N . MET A 1 165 ? 36.737 19.633 -40.455 1.00 70.94 165 MET A N 1
ATOM 1329 C CA . MET A 1 165 ? 37.316 20.870 -39.922 1.00 70.94 165 MET A CA 1
ATOM 1330 C C . MET A 1 165 ? 38.807 20.719 -39.587 1.00 70.94 165 MET A C 1
ATOM 1332 O O . MET A 1 165 ? 39.584 21.660 -39.779 1.00 70.94 165 MET A O 1
ATOM 1336 N N . SER A 1 166 ? 39.235 19.543 -39.120 1.00 68.88 166 SER A N 1
ATOM 1337 C CA . SER A 1 166 ? 40.641 19.270 -38.812 1.00 68.88 166 SER A CA 1
ATOM 1338 C C . SER A 1 166 ? 41.494 19.156 -40.076 1.00 68.88 166 SER A C 1
ATOM 1340 O O . SER A 1 166 ? 42.567 19.755 -40.124 1.00 68.88 166 SER A O 1
ATOM 1342 N N . GLU A 1 167 ? 41.004 18.481 -41.119 1.00 67.12 167 GLU A N 1
ATOM 1343 C CA . GLU A 1 167 ? 41.685 18.335 -42.407 1.00 67.12 167 GLU A CA 1
ATOM 1344 C C . GLU A 1 167 ? 41.797 19.680 -43.112 1.00 67.12 167 GLU A C 1
ATOM 1346 O O . GLU A 1 167 ? 42.873 20.040 -43.598 1.00 67.12 167 GLU A O 1
ATOM 1351 N N . ASN A 1 168 ? 40.725 20.474 -43.080 1.00 66.31 168 ASN A N 1
ATOM 1352 C CA . ASN A 1 168 ? 40.730 21.806 -43.658 1.00 66.31 168 ASN A CA 1
ATOM 1353 C C . ASN A 1 168 ? 41.722 22.723 -42.922 1.00 66.31 168 ASN A C 1
ATOM 1355 O O . ASN A 1 168 ? 42.541 23.380 -43.566 1.00 66.31 168 ASN A O 1
ATOM 1359 N N . SER A 1 169 ? 41.744 22.700 -41.580 1.00 60.12 169 SER A N 1
ATOM 1360 C CA . SER A 1 169 ? 42.728 23.476 -40.808 1.00 60.12 169 SER A CA 1
ATOM 1361 C C . SER A 1 169 ? 44.167 22.975 -40.999 1.00 60.12 169 SER A C 1
ATOM 1363 O O . SER A 1 169 ? 45.086 23.785 -41.110 1.00 60.12 169 SER A O 1
ATOM 1365 N N . SER A 1 170 ? 44.380 21.659 -41.123 1.00 64.19 170 SER A N 1
ATOM 1366 C CA . SER A 1 170 ? 45.695 21.073 -41.398 1.00 64.19 170 SER A CA 1
ATOM 1367 C C . SER A 1 170 ? 46.201 21.457 -42.790 1.00 64.19 170 SER A C 1
ATOM 1369 O O . SER A 1 170 ? 47.383 21.765 -42.941 1.00 64.19 170 SER A O 1
ATOM 1371 N N . SER A 1 171 ? 45.320 21.511 -43.797 1.00 61.00 171 SER A N 1
ATOM 1372 C CA . SER A 1 171 ? 45.684 21.964 -45.145 1.00 61.00 171 SER A CA 1
ATOM 1373 C C . SER A 1 171 ? 46.088 23.441 -45.159 1.00 61.00 171 SER A C 1
ATOM 1375 O O . SER A 1 171 ? 47.105 23.794 -45.753 1.00 61.00 171 SER A O 1
ATOM 1377 N N . VAL A 1 172 ? 45.359 24.286 -44.421 1.00 59.75 172 VAL A N 1
ATOM 1378 C CA . VAL A 1 172 ? 45.655 25.716 -44.284 1.00 59.75 172 VAL A CA 1
ATOM 1379 C C . VAL A 1 172 ? 47.012 25.915 -43.603 1.00 59.75 172 VAL A C 1
ATOM 1381 O O . VAL A 1 172 ? 47.855 26.644 -44.117 1.00 59.75 172 VAL A O 1
ATOM 1384 N N . VAL A 1 173 ? 47.283 25.205 -42.503 1.00 60.88 173 VAL A N 1
ATOM 1385 C CA . VAL A 1 173 ? 48.583 25.258 -41.807 1.00 60.88 173 VAL A CA 1
ATOM 1386 C C . VAL A 1 173 ? 49.732 24.760 -42.698 1.00 60.88 173 VAL A C 1
ATOM 1388 O O . VAL A 1 173 ? 50.811 25.357 -42.702 1.00 60.88 173 VAL A O 1
ATOM 1391 N N . ARG A 1 174 ? 49.517 23.709 -43.501 1.00 62.25 174 ARG A N 1
ATOM 1392 C CA . ARG A 1 174 ? 50.512 23.228 -44.478 1.00 62.25 174 ARG A CA 1
ATOM 1393 C C . ARG A 1 174 ? 50.789 24.244 -45.588 1.00 62.25 174 ARG A C 1
ATOM 1395 O O . ARG A 1 174 ? 51.939 24.414 -45.970 1.00 62.25 174 ARG A O 1
ATOM 1402 N N . ALA A 1 175 ? 49.766 24.937 -46.082 1.00 61.66 175 ALA A N 1
ATOM 1403 C CA . ALA A 1 175 ? 49.936 25.964 -47.107 1.00 61.66 175 ALA A CA 1
ATOM 1404 C C . ALA A 1 175 ? 50.741 27.168 -46.586 1.00 61.66 175 ALA A C 1
ATOM 1406 O O . ALA A 1 175 ? 51.629 27.656 -47.282 1.00 61.66 175 ALA A O 1
ATOM 1407 N N . TYR A 1 176 ? 50.483 27.607 -45.348 1.00 58.47 176 TYR A N 1
ATOM 1408 C CA . TYR A 1 176 ? 51.250 28.690 -44.724 1.00 58.47 176 TYR A CA 1
ATOM 1409 C C . TYR A 1 176 ? 52.708 28.302 -44.470 1.00 58.47 176 TYR A C 1
ATOM 1411 O O . TYR A 1 176 ? 53.606 29.063 -44.814 1.00 58.47 176 TYR A O 1
ATOM 1419 N N . THR A 1 177 ? 52.953 27.104 -43.939 1.00 59.78 177 THR A N 1
ATOM 1420 C CA . THR A 1 177 ? 54.324 26.627 -43.689 1.00 59.78 177 THR A CA 1
ATOM 1421 C C . THR A 1 177 ? 55.117 26.440 -44.983 1.00 59.78 177 THR A C 1
ATOM 1423 O O . THR A 1 177 ? 56.274 26.843 -45.039 1.00 59.78 177 THR A O 1
ATOM 1426 N N . GLN A 1 178 ? 54.509 25.918 -46.055 1.00 60.75 178 GLN A N 1
ATOM 1427 C CA . GLN A 1 178 ? 55.181 25.820 -47.356 1.00 60.75 178 GLN A CA 1
ATOM 1428 C C . GLN A 1 178 ? 55.526 27.204 -47.927 1.00 60.75 178 GLN A C 1
ATOM 1430 O O . GLN A 1 178 ? 56.645 27.412 -48.383 1.00 60.75 178 GLN A O 1
ATOM 1435 N N . ALA A 1 179 ? 54.611 28.173 -47.827 1.00 61.00 179 ALA A N 1
ATOM 1436 C CA . ALA A 1 179 ? 54.880 29.543 -48.257 1.00 61.00 179 ALA A CA 1
ATOM 1437 C C . ALA A 1 179 ? 56.002 30.210 -47.437 1.00 61.00 179 ALA A C 1
ATOM 1439 O O . ALA A 1 179 ? 56.768 31.000 -47.984 1.00 61.00 179 ALA A O 1
ATOM 1440 N N . GLU A 1 180 ? 56.137 29.908 -46.142 1.00 59.41 180 GLU A N 1
ATOM 1441 C CA . GLU A 1 180 ? 57.264 30.380 -45.324 1.00 59.41 180 GLU A CA 1
ATOM 1442 C C . GLU A 1 180 ? 58.600 29.781 -45.787 1.00 59.41 180 GLU A C 1
ATOM 1444 O O . GLU A 1 180 ? 59.571 30.523 -45.936 1.00 59.41 180 GLU A O 1
ATOM 1449 N N . TYR A 1 181 ? 58.652 28.477 -46.086 1.00 59.41 181 TYR A N 1
ATOM 1450 C CA . TYR A 1 181 ? 59.858 27.837 -46.626 1.00 59.41 181 TYR A CA 1
ATOM 1451 C C . TYR A 1 181 ? 60.245 28.384 -48.008 1.00 59.41 181 TYR A C 1
ATOM 1453 O O . TYR A 1 181 ? 61.415 28.703 -48.227 1.00 59.41 181 TYR A O 1
ATOM 1461 N N . ASP A 1 182 ? 59.275 28.574 -48.903 1.00 59.38 182 ASP A N 1
ATOM 1462 C CA . ASP A 1 182 ? 59.516 29.093 -50.256 1.00 59.38 182 ASP A CA 1
ATOM 1463 C C . ASP A 1 182 ? 60.008 30.558 -50.230 1.00 59.38 182 ASP A C 1
ATOM 1465 O O . ASP A 1 182 ? 60.862 30.955 -51.026 1.00 59.38 182 ASP A O 1
ATOM 1469 N N . ASN A 1 183 ? 59.527 31.371 -49.278 1.00 58.50 183 ASN A N 1
ATOM 1470 C CA . ASN A 1 183 ? 59.997 32.749 -49.087 1.00 58.50 183 ASN A CA 1
ATOM 1471 C C . ASN A 1 183 ? 61.423 32.821 -48.509 1.00 58.50 183 ASN A C 1
ATOM 1473 O O . ASN A 1 183 ? 62.191 33.710 -48.885 1.00 58.50 183 ASN A O 1
ATOM 1477 N N . VAL A 1 184 ? 61.799 31.898 -47.617 1.00 59.53 184 VAL A N 1
ATOM 1478 C CA . VAL A 1 184 ? 63.168 31.811 -47.074 1.00 59.53 184 VAL A CA 1
ATOM 1479 C C . VAL A 1 184 ? 64.166 31.388 -48.161 1.00 59.53 184 VAL A C 1
ATOM 1481 O O . VAL A 1 184 ? 65.267 31.937 -48.224 1.00 59.53 184 VAL A O 1
ATOM 1484 N N . ASP A 1 185 ? 63.774 30.484 -49.062 1.00 56.22 185 ASP A N 1
ATOM 1485 C CA . ASP A 1 185 ? 64.616 30.026 -50.176 1.00 56.22 185 ASP A CA 1
ATOM 1486 C C . ASP A 1 185 ? 64.851 31.143 -51.221 1.00 56.22 185 ASP A C 1
ATOM 1488 O O . ASP A 1 185 ? 65.979 31.379 -51.671 1.00 56.22 185 ASP A O 1
ATOM 1492 N N . LEU A 1 186 ? 63.816 31.942 -51.516 1.00 57.88 186 LEU A N 1
ATOM 1493 C CA . LEU A 1 186 ? 63.908 33.141 -52.364 1.00 57.88 186 LEU A CA 1
ATOM 1494 C C . LEU A 1 186 ? 64.797 34.249 -51.768 1.00 57.88 186 LEU A C 1
ATOM 1496 O O . LEU A 1 186 ? 65.523 34.916 -52.504 1.00 57.88 186 LEU A O 1
ATOM 1500 N N . LEU A 1 187 ? 64.779 34.446 -50.447 1.00 57.41 187 LEU A N 1
ATOM 1501 C CA . LEU A 1 187 ? 65.663 35.409 -49.775 1.00 57.41 187 LEU A CA 1
ATOM 1502 C C . LEU A 1 187 ? 67.121 34.927 -49.750 1.00 57.41 187 LEU A C 1
ATOM 1504 O O . LEU A 1 187 ? 68.030 35.723 -49.981 1.00 57.41 187 LEU A O 1
ATOM 1508 N N . SER A 1 188 ? 67.350 33.624 -49.556 1.00 57.12 188 SER A N 1
ATOM 1509 C CA . SER A 1 188 ? 68.700 33.041 -49.556 1.00 57.12 188 SER A CA 1
ATOM 1510 C C . SER A 1 188 ? 69.402 33.157 -50.918 1.00 57.12 188 SER A C 1
ATOM 1512 O O . SER A 1 188 ? 70.606 33.403 -50.986 1.00 57.12 188 SER A O 1
ATOM 1514 N N . THR A 1 189 ? 68.637 33.055 -52.0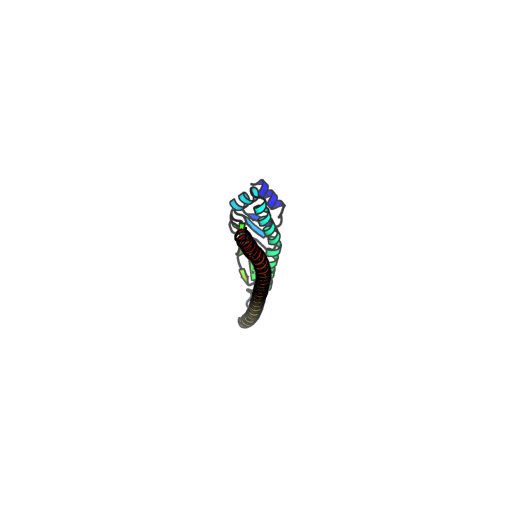09 1.00 56.69 189 THR A N 1
ATOM 1515 C CA . THR A 1 189 ? 69.135 33.158 -53.390 1.00 56.69 189 THR A CA 1
ATOM 1516 C C . THR A 1 189 ? 69.369 34.600 -53.852 1.00 56.69 189 THR A C 1
ATOM 1518 O O . THR A 1 189 ? 70.127 34.823 -54.801 1.00 56.69 189 THR A O 1
ATOM 1521 N N . LEU A 1 190 ? 68.765 35.585 -53.178 1.00 55.97 190 LEU A N 1
ATOM 1522 C CA . LEU A 1 190 ? 69.032 37.011 -53.387 1.00 55.97 190 LEU A CA 1
ATOM 1523 C C . LEU A 1 190 ? 70.326 37.464 -52.688 1.00 55.97 190 LEU A C 1
ATOM 1525 O O . LEU A 1 190 ? 71.081 38.235 -53.279 1.00 55.97 190 LEU A O 1
ATOM 1529 N N . ASP A 1 191 ? 70.633 36.929 -51.502 1.00 53.44 191 ASP A N 1
ATOM 1530 C CA . ASP A 1 191 ? 71.847 37.271 -50.734 1.00 53.44 191 ASP A CA 1
ATOM 1531 C C . ASP A 1 191 ? 73.149 36.711 -51.344 1.00 53.44 191 ASP A C 1
ATOM 1533 O O . ASP A 1 191 ? 74.243 37.145 -50.997 1.00 53.44 191 ASP A O 1
ATOM 1537 N N . THR A 1 192 ? 73.068 35.768 -52.292 1.00 53.16 192 THR A N 1
ATOM 1538 C CA . THR A 1 192 ? 74.255 35.204 -52.971 1.00 53.16 192 THR A CA 1
ATOM 1539 C C . THR A 1 192 ? 74.669 35.963 -54.244 1.00 53.16 192 THR A C 1
ATOM 1541 O O . THR A 1 192 ? 75.585 35.528 -54.943 1.00 53.16 192 THR A O 1
ATOM 1544 N N . LYS A 1 193 ? 73.982 37.061 -54.598 1.00 52.66 193 LYS A N 1
ATOM 1545 C CA . LYS A 1 193 ? 74.181 37.808 -55.860 1.00 52.66 193 LYS A CA 1
ATOM 1546 C C . LYS A 1 193 ? 74.636 39.269 -55.695 1.00 52.66 193 LYS A C 1
ATOM 1548 O O . LYS A 1 193 ? 74.556 40.023 -56.667 1.00 52.66 193 LYS A O 1
ATOM 1553 N N . ILE A 1 194 ? 75.140 39.661 -54.525 1.00 46.50 194 ILE A N 1
ATOM 1554 C CA . ILE A 1 194 ? 75.814 40.957 -54.296 1.00 46.50 194 ILE A CA 1
ATOM 1555 C C . ILE A 1 194 ? 77.309 40.708 -54.106 1.00 46.50 194 ILE A C 1
ATOM 1557 O O . ILE A 1 194 ? 78.101 41.474 -54.701 1.00 46.50 194 ILE A O 1
#